Protein AF-A0A9P1C857-F1 (afdb_monomer_lite)

InterPro domains:
  IPR011989 Armadillo-like helical [G3DSA:1.25.10.10] (43-250)
  IPR016024 Armadillo-type fold [SSF48371] (91-222)

Sequence (257 aa):
MENPLATQVLTGAVVDLLQRRLPSFPAQDAVLAEQPWLLLDGLRAMRLLLVLPESAKTAQRAGQRNTAAWWVEDDVGYTRHGEARRCLGEVLVQLLDLVKDYSKAEMKAAAFGALQNLVTGSSTAFRHVAQTNIAEKVVLLAQAQMKSLPHVAIADGCRLLTLLCAGPRSHLRKVTDANALALSLELLKRLEVHREIASSALVLLSVVAPQEDGIRPDTLELCAGVVKRFPQQVREELSWARSPVSGAILALLPKEV

Structure (mmCIF, N/CA/C/O backbone):
data_AF-A0A9P1C857-F1
#
_entry.id   AF-A0A9P1C857-F1
#
loop_
_atom_site.group_PDB
_atom_site.id
_atom_site.type_symbol
_atom_site.label_atom_id
_atom_site.label_alt_id
_atom_site.label_comp_id
_atom_site.label_asym_id
_atom_site.label_entity_id
_atom_site.label_seq_id
_atom_site.pdbx_PDB_ins_code
_atom_site.Cartn_x
_atom_site.Cartn_y
_atom_site.Cartn_z
_atom_site.occupancy
_atom_site.B_iso_or_equiv
_atom_site.auth_seq_id
_atom_site.auth_comp_id
_atom_site.auth_asym_id
_atom_site.auth_atom_id
_atom_site.pdbx_PDB_model_num
ATOM 1 N N . MET A 1 1 ? -10.582 -16.311 -16.253 1.00 48.28 1 MET A N 1
ATOM 2 C CA . MET A 1 1 ? -9.855 -16.126 -17.522 1.00 48.28 1 MET A CA 1
ATOM 3 C C . MET A 1 1 ? -8.504 -15.541 -17.186 1.00 48.28 1 MET A C 1
ATOM 5 O O . MET A 1 1 ? -8.461 -14.567 -16.441 1.00 48.28 1 MET A O 1
ATOM 9 N N . GLU A 1 2 ? -7.437 -16.178 -17.650 1.00 56.56 2 GLU A N 1
ATOM 10 C CA . GLU A 1 2 ? -6.078 -15.639 -17.569 1.00 56.56 2 GLU A CA 1
ATOM 11 C C . GLU A 1 2 ? -6.003 -14.360 -18.413 1.00 56.56 2 GLU A C 1
ATOM 13 O O . GLU A 1 2 ? -6.691 -14.251 -19.428 1.00 56.56 2 GLU A O 1
ATOM 18 N N . ASN A 1 3 ? -5.247 -13.359 -17.958 1.00 60.34 3 ASN A N 1
ATOM 19 C CA . ASN A 1 3 ? -5.047 -12.126 -18.711 1.00 60.34 3 ASN A CA 1
ATOM 20 C C . ASN A 1 3 ? -4.043 -12.430 -19.837 1.00 60.34 3 ASN A C 1
ATOM 22 O O . ASN A 1 3 ? -2.859 -12.570 -19.533 1.00 60.34 3 ASN A O 1
ATOM 26 N N . PRO A 1 4 ? -4.461 -12.529 -21.116 1.00 59.53 4 PRO A N 1
ATOM 27 C CA . PRO A 1 4 ? -3.564 -12.932 -22.204 1.00 59.53 4 PRO A CA 1
ATOM 28 C C . PRO A 1 4 ? -2.447 -11.909 -22.453 1.00 59.53 4 PRO A C 1
ATOM 30 O O . PRO A 1 4 ? -1.483 -12.200 -23.153 1.00 59.53 4 PRO A O 1
ATOM 33 N N . LEU A 1 5 ? -2.572 -10.706 -21.882 1.00 58.69 5 LEU A N 1
ATOM 34 C CA . LEU A 1 5 ? -1.569 -9.654 -21.971 1.00 58.69 5 LEU A CA 1
ATOM 35 C C . LEU A 1 5 ? -0.452 -9.824 -20.934 1.00 58.69 5 LEU A C 1
ATOM 37 O O . LEU A 1 5 ? 0.637 -9.307 -21.153 1.00 58.69 5 LEU A O 1
ATOM 41 N N . ALA A 1 6 ? -0.673 -10.557 -19.837 1.00 60.25 6 ALA A N 1
ATOM 42 C CA . ALA A 1 6 ? 0.292 -10.734 -18.747 1.00 60.25 6 ALA A CA 1
ATOM 43 C C . ALA A 1 6 ? 1.389 -11.769 -19.082 1.00 60.25 6 ALA A C 1
ATOM 45 O O . ALA A 1 6 ? 1.684 -12.667 -18.295 1.00 60.25 6 ALA A O 1
ATOM 46 N N . THR A 1 7 ? 1.991 -11.661 -20.270 1.00 67.19 7 THR A N 1
ATOM 47 C CA . THR A 1 7 ? 3.108 -12.516 -20.686 1.00 67.19 7 THR A CA 1
ATOM 48 C C . THR A 1 7 ? 4.432 -11.997 -20.128 1.00 67.19 7 THR A C 1
ATOM 50 O O . THR A 1 7 ? 4.623 -10.792 -19.911 1.00 67.19 7 THR A O 1
ATOM 53 N N . GLN A 1 8 ? 5.391 -12.905 -19.931 1.00 66.75 8 GLN A N 1
ATOM 54 C CA . GLN A 1 8 ? 6.750 -12.546 -19.522 1.00 66.75 8 GLN A CA 1
ATOM 55 C C . GLN A 1 8 ? 7.420 -11.612 -20.539 1.00 66.75 8 GLN A C 1
ATOM 57 O O . GLN A 1 8 ? 8.128 -10.692 -20.141 1.00 66.75 8 GLN A O 1
ATOM 62 N N . VAL A 1 9 ? 7.148 -11.798 -21.835 1.00 70.75 9 VAL A N 1
ATOM 63 C CA . VAL A 1 9 ? 7.697 -10.971 -22.920 1.00 70.75 9 VAL A CA 1
ATOM 64 C C . VAL A 1 9 ? 7.196 -9.530 -22.835 1.00 70.75 9 VAL A C 1
ATOM 66 O O . VAL A 1 9 ? 8.005 -8.605 -22.826 1.00 70.75 9 VAL A O 1
ATOM 69 N N . LEU A 1 10 ? 5.877 -9.323 -22.735 1.00 70.56 10 LEU A N 1
ATOM 70 C CA . LEU A 1 10 ? 5.303 -7.976 -22.634 1.00 70.56 10 LEU A CA 1
ATOM 71 C C . LEU A 1 10 ? 5.741 -7.284 -21.347 1.00 70.56 10 LEU A C 1
ATOM 73 O O . LEU A 1 10 ? 6.096 -6.108 -21.371 1.00 70.56 10 LEU A O 1
ATOM 77 N N . THR A 1 11 ? 5.790 -8.017 -20.237 1.00 69.56 11 THR A N 1
ATOM 78 C CA . THR A 1 11 ? 6.272 -7.437 -18.987 1.00 69.56 11 THR A CA 1
ATOM 79 C C . THR A 1 11 ? 7.756 -7.088 -19.052 1.00 69.56 11 THR A C 1
ATOM 81 O O . THR A 1 11 ? 8.134 -5.994 -18.647 1.00 69.56 11 THR A O 1
ATOM 84 N N . GLY A 1 12 ? 8.593 -7.971 -19.600 1.00 72.69 12 GLY A N 1
ATOM 85 C CA . GLY A 1 12 ? 10.013 -7.700 -19.815 1.00 72.69 12 GLY A CA 1
ATOM 86 C C . GLY A 1 12 ? 10.224 -6.457 -20.677 1.00 72.69 12 GLY A C 1
ATOM 87 O O . GLY A 1 12 ? 10.998 -5.585 -20.306 1.00 72.69 12 GLY A O 1
ATOM 88 N N . ALA A 1 13 ? 9.451 -6.306 -21.756 1.00 77.19 13 ALA A N 1
ATOM 89 C CA . ALA A 1 13 ? 9.512 -5.126 -22.616 1.00 77.19 13 ALA A CA 1
ATOM 90 C C . ALA A 1 13 ? 9.145 -3.828 -21.876 1.00 77.19 13 ALA A C 1
ATOM 92 O O . ALA A 1 13 ? 9.801 -2.802 -22.066 1.00 77.19 13 ALA A O 1
ATOM 93 N N . VAL A 1 14 ? 8.121 -3.856 -21.016 1.00 78.25 14 VAL A N 1
ATOM 94 C CA . VAL A 1 14 ? 7.747 -2.680 -20.218 1.00 78.25 14 VAL A CA 1
ATOM 95 C C . VAL A 1 14 ? 8.772 -2.407 -19.112 1.00 78.25 14 VAL A C 1
ATOM 97 O O . VAL A 1 14 ? 9.104 -1.247 -18.881 1.00 78.25 14 VAL A O 1
ATOM 100 N N . VAL A 1 15 ? 9.330 -3.437 -18.468 1.00 77.62 15 VAL A N 1
ATOM 101 C CA . VAL A 1 15 ? 10.424 -3.291 -17.491 1.00 77.62 15 VAL A CA 1
ATOM 102 C C . VAL A 1 15 ? 11.646 -2.660 -18.148 1.00 77.62 15 VAL A C 1
ATOM 104 O O . VAL A 1 15 ? 12.139 -1.656 -17.642 1.00 77.62 15 VAL A O 1
ATOM 107 N N . ASP A 1 16 ? 12.081 -3.175 -19.297 1.00 79.00 16 ASP A N 1
ATOM 108 C CA . ASP A 1 16 ? 13.203 -2.633 -20.067 1.00 79.00 16 ASP A CA 1
ATOM 109 C C . ASP A 1 16 ? 12.953 -1.175 -20.465 1.00 79.00 16 ASP A C 1
ATOM 111 O O . ASP A 1 16 ? 13.847 -0.331 -20.362 1.00 79.00 16 ASP A O 1
ATOM 115 N N . LEU A 1 17 ? 11.729 -0.854 -20.901 1.00 81.31 17 LEU A N 1
ATOM 116 C CA . LEU A 1 17 ? 11.331 0.513 -21.228 1.00 81.31 17 LEU A CA 1
ATOM 117 C C . LEU A 1 17 ? 11.423 1.428 -20.001 1.00 81.31 17 LEU A C 1
ATOM 119 O O . LEU A 1 17 ? 12.001 2.509 -20.099 1.00 81.31 17 LEU A O 1
ATOM 123 N N . LEU A 1 18 ? 10.906 1.004 -18.847 1.00 78.62 18 LEU A N 1
ATOM 124 C CA . LEU A 1 18 ? 10.977 1.784 -17.611 1.00 78.62 18 LEU A CA 1
ATOM 125 C C . LEU A 1 18 ? 12.431 1.954 -17.143 1.00 78.62 18 LEU A C 1
ATOM 127 O O . LEU A 1 18 ? 12.848 3.072 -16.848 1.00 78.62 18 LEU A O 1
ATOM 131 N N . GLN A 1 19 ? 13.229 0.884 -17.143 1.00 79.19 19 GLN A N 1
ATOM 132 C CA . GLN A 1 19 ? 14.633 0.895 -16.718 1.00 79.19 19 GLN A CA 1
ATOM 133 C C . GLN A 1 19 ? 15.514 1.788 -17.579 1.00 79.19 19 GLN A C 1
ATOM 135 O O . GLN A 1 19 ? 16.300 2.568 -17.051 1.00 79.19 19 GLN A O 1
ATOM 140 N N . ARG A 1 20 ? 15.375 1.718 -18.906 1.00 78.31 20 ARG A N 1
ATOM 141 C CA . ARG A 1 20 ? 16.162 2.560 -19.822 1.00 78.31 20 ARG A CA 1
ATOM 142 C C . ARG A 1 20 ? 15.826 4.044 -19.690 1.00 78.31 20 ARG A C 1
ATOM 144 O O . ARG A 1 20 ? 16.631 4.880 -20.089 1.00 78.31 20 ARG A O 1
ATOM 151 N N . ARG A 1 21 ? 14.640 4.374 -19.170 1.00 73.88 21 ARG A N 1
ATOM 152 C CA . ARG A 1 21 ? 14.139 5.752 -19.045 1.00 73.88 21 ARG A CA 1
ATOM 153 C C . ARG A 1 21 ? 14.231 6.318 -17.628 1.00 73.88 21 ARG A C 1
ATOM 155 O O . ARG A 1 21 ? 14.138 7.528 -17.466 1.00 73.88 21 ARG A O 1
ATOM 162 N N . LEU A 1 22 ? 14.465 5.476 -16.620 1.00 71.00 22 LEU A N 1
ATOM 163 C CA . LEU A 1 22 ? 14.713 5.883 -15.233 1.00 71.00 22 LEU A CA 1
ATOM 164 C C . LEU A 1 22 ? 15.874 6.897 -15.113 1.00 71.00 22 LEU A C 1
ATOM 166 O O . LEU A 1 22 ? 15.658 7.953 -14.524 1.00 71.00 22 LEU A O 1
ATOM 170 N N . PRO A 1 23 ? 17.067 6.662 -15.706 1.00 69.44 23 PRO A N 1
ATOM 171 C CA . PRO A 1 23 ? 18.202 7.584 -15.586 1.00 69.44 23 PRO A CA 1
ATOM 172 C C . PRO A 1 23 ? 18.000 8.931 -16.283 1.00 69.44 23 PRO A C 1
ATOM 174 O O . PRO A 1 23 ? 18.687 9.896 -15.963 1.00 69.44 23 PRO A O 1
ATOM 177 N N . SER A 1 24 ? 17.096 9.000 -17.264 1.00 63.25 24 SER A N 1
ATOM 178 C CA . SER A 1 24 ? 16.866 10.205 -18.061 1.00 63.25 24 SER A CA 1
ATOM 179 C C . SER A 1 24 ? 15.771 11.106 -17.477 1.00 63.25 24 SER A C 1
ATOM 181 O O . SER A 1 24 ? 15.422 12.118 -18.080 1.00 63.25 24 SER A O 1
ATOM 183 N N . PHE A 1 25 ? 15.240 10.779 -16.294 1.00 61.06 25 PHE A N 1
ATOM 184 C CA . PHE A 1 25 ? 14.203 11.553 -15.622 1.00 61.06 25 PHE A CA 1
ATOM 185 C C . PHE A 1 25 ? 14.722 12.225 -14.336 1.00 61.06 25 PHE A C 1
ATOM 187 O O . PHE A 1 25 ? 15.303 11.537 -13.497 1.00 61.06 25 PHE A O 1
ATOM 194 N N . PRO A 1 26 ? 14.456 13.525 -14.106 1.00 56.84 26 PRO A N 1
ATOM 195 C CA . PRO A 1 26 ? 13.888 14.508 -15.027 1.00 56.84 26 PRO A CA 1
ATOM 196 C C . PRO A 1 26 ? 15.004 15.155 -15.867 1.00 56.84 26 PRO A C 1
ATOM 198 O O . PRO A 1 26 ? 15.812 15.917 -15.338 1.00 56.84 26 PRO A O 1
ATOM 201 N N . ALA A 1 27 ? 15.066 14.889 -17.174 1.00 56.56 27 ALA A N 1
ATOM 202 C CA . ALA A 1 27 ? 15.950 15.658 -18.048 1.00 56.56 27 ALA A CA 1
ATOM 203 C C . ALA A 1 27 ? 15.538 17.141 -17.996 1.00 56.56 27 ALA A C 1
ATOM 205 O O . ALA A 1 27 ? 14.400 17.487 -18.312 1.00 56.56 27 ALA A O 1
ATOM 206 N N . GLN A 1 28 ? 16.464 18.005 -17.569 1.00 52.75 28 GLN A N 1
ATOM 207 C CA . GLN A 1 28 ? 16.281 19.463 -17.532 1.00 52.75 28 GLN A CA 1
ATOM 208 C C . GLN A 1 28 ? 16.2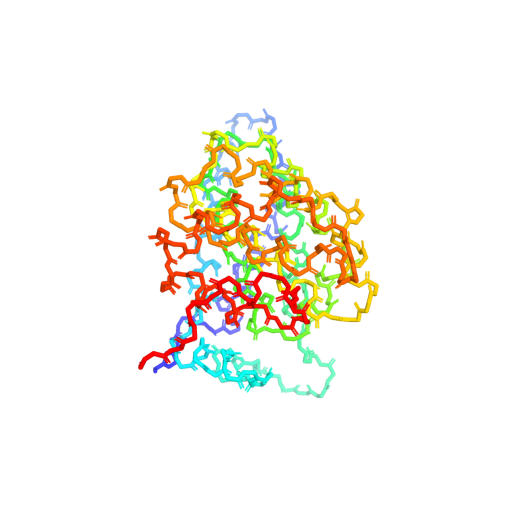20 20.078 -18.942 1.00 52.75 28 GLN A C 1
ATOM 210 O O . GLN A 1 28 ? 15.756 21.205 -19.106 1.00 52.75 28 GLN A O 1
ATOM 215 N N . ASP A 1 29 ? 16.634 19.328 -19.964 1.00 54.81 29 ASP A N 1
ATOM 216 C CA . ASP A 1 29 ? 16.647 19.782 -21.347 1.00 54.81 29 ASP A CA 1
ATOM 217 C C . ASP A 1 29 ? 15.269 19.638 -22.003 1.00 54.81 29 ASP A C 1
ATOM 219 O O . ASP A 1 29 ? 14.807 18.543 -22.336 1.00 54.81 29 ASP A O 1
ATOM 223 N N . ALA A 1 30 ? 14.633 20.785 -22.256 1.00 53.00 30 ALA A N 1
ATOM 224 C CA . ALA A 1 30 ? 13.309 20.914 -22.871 1.00 53.00 30 ALA A CA 1
ATOM 225 C C . ALA A 1 30 ? 13.172 20.233 -24.252 1.00 53.00 30 ALA A C 1
ATOM 227 O O . ALA A 1 30 ? 12.058 19.956 -24.690 1.00 53.00 30 ALA A O 1
ATOM 228 N N . VAL A 1 31 ? 14.284 19.932 -24.930 1.00 52.06 31 VAL A N 1
ATOM 229 C CA . VAL A 1 31 ? 14.303 19.284 -26.255 1.00 52.06 31 VAL A CA 1
ATOM 230 C C . VAL A 1 31 ? 14.145 17.756 -26.159 1.00 52.06 31 VAL A C 1
ATOM 232 O O . VAL A 1 31 ? 13.683 17.127 -27.104 1.00 52.06 31 VAL A O 1
ATOM 235 N N . LEU A 1 32 ? 14.435 17.151 -24.999 1.00 50.34 32 LEU A N 1
ATOM 236 C CA . LEU A 1 32 ? 14.208 15.724 -24.712 1.00 50.34 32 LEU A CA 1
ATOM 237 C C . LEU A 1 32 ? 12.948 15.487 -23.856 1.00 50.34 32 LEU A C 1
ATOM 239 O O . LEU A 1 32 ? 12.745 14.393 -23.329 1.00 50.34 32 LEU A O 1
ATOM 243 N N . ALA A 1 33 ? 12.077 16.493 -23.735 1.00 53.25 33 ALA A N 1
ATOM 244 C CA . ALA A 1 33 ? 10.893 16.499 -22.872 1.00 53.25 33 ALA A CA 1
ATOM 245 C C . ALA A 1 33 ? 9.765 15.518 -23.275 1.00 53.25 33 ALA A C 1
ATOM 247 O O . ALA A 1 33 ? 8.718 15.486 -22.628 1.00 53.25 33 ALA A O 1
ATOM 248 N N . GLU A 1 34 ? 9.970 14.658 -24.279 1.00 51.25 34 GLU A N 1
ATOM 249 C CA . GLU A 1 34 ? 9.053 13.563 -24.645 1.00 51.25 34 GLU A CA 1
ATOM 250 C C . GLU A 1 34 ? 9.024 12.398 -23.630 1.00 51.25 34 GLU A C 1
ATOM 252 O O . GLU A 1 34 ? 8.378 11.377 -23.830 1.00 51.25 34 GLU A O 1
ATOM 257 N N . GLN A 1 35 ? 9.727 12.496 -22.511 1.00 65.62 35 GLN A N 1
ATOM 258 C CA . GLN A 1 35 ? 9.966 11.338 -21.647 1.00 65.62 35 GLN A CA 1
ATOM 259 C C . GLN A 1 35 ? 8.926 11.066 -20.545 1.00 65.62 35 GLN A C 1
ATOM 261 O O . GLN A 1 35 ? 8.733 9.894 -20.208 1.00 65.62 35 GLN A O 1
ATOM 266 N N . PRO A 1 36 ? 8.197 12.055 -19.986 1.00 68.56 36 PRO A N 1
ATOM 267 C CA . PRO A 1 36 ? 7.254 11.765 -18.910 1.00 68.56 36 PRO A CA 1
ATOM 268 C C . PRO A 1 36 ? 6.052 10.939 -19.382 1.00 68.56 36 PRO A C 1
ATOM 270 O O . PRO A 1 36 ? 5.613 10.038 -18.678 1.00 68.56 36 PRO A O 1
ATOM 273 N N . TRP A 1 37 ? 5.504 11.204 -20.570 1.00 74.19 37 TRP A N 1
ATOM 274 C CA . TRP A 1 37 ? 4.324 10.470 -21.040 1.00 74.19 37 TRP A CA 1
ATOM 275 C C . TRP A 1 37 ? 4.633 8.993 -21.327 1.00 74.19 37 TRP A C 1
ATOM 277 O O . TRP A 1 37 ? 3.833 8.146 -20.952 1.00 74.19 37 TRP A O 1
ATOM 287 N N . LEU A 1 38 ? 5.829 8.668 -21.836 1.00 77.56 38 LEU A N 1
ATOM 288 C CA . LEU A 1 38 ? 6.289 7.282 -22.001 1.00 77.56 38 LEU A CA 1
ATOM 289 C C . LEU A 1 38 ? 6.414 6.535 -20.668 1.00 77.56 38 LEU A C 1
ATOM 291 O O . LEU A 1 38 ? 6.038 5.369 -20.582 1.00 77.56 38 LEU A O 1
ATOM 295 N N . LEU A 1 39 ? 6.912 7.196 -19.616 1.00 77.50 39 LEU A N 1
ATOM 296 C CA . LEU A 1 39 ? 6.944 6.614 -18.269 1.00 77.50 39 LEU A CA 1
ATOM 297 C C . LEU A 1 39 ? 5.532 6.397 -17.719 1.00 77.50 39 LEU A C 1
ATOM 299 O O . LEU A 1 39 ? 5.261 5.359 -17.118 1.00 77.50 39 LEU A O 1
ATOM 303 N N . LEU A 1 40 ? 4.618 7.347 -17.940 1.00 79.75 40 LEU A N 1
ATOM 304 C CA . LEU A 1 40 ? 3.216 7.200 -17.547 1.00 79.75 40 LEU A CA 1
ATOM 305 C C . LEU A 1 40 ? 2.545 6.043 -18.289 1.00 79.75 40 LEU A C 1
ATOM 307 O O . LEU A 1 40 ? 1.854 5.249 -17.658 1.00 79.75 40 LEU A O 1
ATOM 311 N N . ASP A 1 41 ? 2.750 5.927 -19.597 1.00 81.94 41 ASP A N 1
ATOM 312 C CA . ASP A 1 41 ? 2.164 4.859 -20.402 1.00 81.94 41 ASP A CA 1
ATOM 313 C C . ASP A 1 41 ? 2.787 3.503 -20.068 1.00 81.94 41 ASP A C 1
ATOM 315 O O . ASP A 1 41 ? 2.058 2.523 -19.942 1.00 81.94 41 ASP A O 1
ATOM 319 N N . GLY A 1 42 ? 4.092 3.454 -19.785 1.00 82.38 42 GLY A N 1
ATOM 320 C CA . GLY A 1 42 ? 4.752 2.279 -19.218 1.00 82.38 42 GLY A CA 1
ATOM 321 C C . GLY A 1 42 ? 4.158 1.879 -17.865 1.00 82.38 42 GLY A C 1
ATOM 322 O O . GLY A 1 42 ? 3.833 0.715 -17.654 1.00 82.38 42 GLY A O 1
ATOM 323 N N . LEU A 1 43 ? 3.919 2.831 -16.959 1.00 80.44 43 LEU A N 1
ATOM 324 C CA . LEU A 1 43 ? 3.280 2.571 -15.662 1.00 80.44 43 LEU A CA 1
ATOM 325 C C . LEU A 1 43 ? 1.813 2.143 -15.795 1.00 80.44 43 LEU A C 1
ATOM 327 O O . LEU A 1 43 ? 1.357 1.264 -15.064 1.00 80.44 43 LEU A O 1
ATOM 331 N N . ARG A 1 44 ? 1.059 2.737 -16.724 1.00 81.50 44 ARG A N 1
ATOM 332 C CA . ARG A 1 44 ? -0.322 2.338 -17.034 1.00 81.50 44 ARG A CA 1
ATOM 333 C C . ARG A 1 44 ? -0.356 0.931 -17.621 1.00 81.50 44 ARG A C 1
ATOM 335 O O . ARG A 1 44 ? -1.156 0.118 -17.164 1.00 81.50 44 ARG A O 1
ATOM 342 N N . ALA A 1 45 ? 0.538 0.629 -18.560 1.00 81.31 45 ALA A N 1
ATOM 343 C CA . ALA A 1 45 ? 0.714 -0.708 -19.108 1.00 81.31 45 ALA A CA 1
ATOM 344 C C . ALA A 1 45 ? 1.065 -1.696 -17.993 1.00 81.31 45 ALA A C 1
ATOM 346 O O . ALA A 1 45 ? 0.367 -2.690 -17.841 1.00 81.31 45 ALA A O 1
ATOM 347 N N . MET A 1 46 ? 2.036 -1.382 -17.128 1.00 79.62 46 MET A N 1
ATOM 348 C CA . MET A 1 46 ? 2.356 -2.216 -15.965 1.00 79.62 46 MET A CA 1
ATOM 349 C C . MET A 1 46 ? 1.147 -2.443 -15.069 1.00 79.62 46 MET A C 1
ATOM 351 O O . MET A 1 46 ? 0.884 -3.573 -14.674 1.00 79.62 46 MET A O 1
ATOM 355 N N . ARG A 1 47 ? 0.381 -1.394 -14.760 1.00 75.06 47 ARG A N 1
ATOM 356 C CA . ARG A 1 47 ? -0.824 -1.527 -13.943 1.00 75.06 47 ARG A CA 1
ATOM 357 C C . ARG A 1 47 ? -1.824 -2.490 -14.579 1.00 75.06 47 ARG A C 1
ATOM 359 O O . ARG A 1 47 ? -2.389 -3.285 -13.839 1.00 75.06 47 ARG A O 1
ATOM 366 N N . LEU A 1 48 ? -2.018 -2.428 -15.901 1.00 76.75 48 LEU A N 1
ATOM 367 C CA . LEU A 1 48 ? -2.902 -3.320 -16.664 1.00 76.75 48 LEU A CA 1
ATOM 368 C C . LEU A 1 48 ? -2.383 -4.765 -16.713 1.00 76.75 48 LEU A C 1
ATOM 370 O O . LEU A 1 48 ? -3.160 -5.702 -16.537 1.00 76.75 48 LEU A O 1
ATOM 374 N N . LEU A 1 49 ? -1.075 -4.943 -16.902 1.00 73.50 49 LEU A N 1
ATOM 375 C CA . LEU A 1 49 ? -0.406 -6.248 -16.902 1.00 73.50 49 LEU A CA 1
ATOM 376 C C . LEU A 1 49 ? -0.465 -6.920 -15.526 1.00 73.50 49 LEU A C 1
ATOM 378 O O . LEU A 1 49 ? -0.592 -8.136 -15.429 1.00 73.50 49 LEU A O 1
ATOM 382 N N . LEU A 1 50 ? -0.413 -6.118 -14.463 1.00 73.56 50 LEU A N 1
ATOM 383 C CA . LEU A 1 50 ? -0.443 -6.571 -13.076 1.00 73.56 50 LEU A CA 1
ATOM 384 C C . LEU A 1 50 ? -1.863 -6.711 -12.511 1.00 73.56 50 LEU A C 1
ATOM 386 O O . LEU A 1 50 ? -2.004 -7.078 -11.346 1.00 73.56 50 LEU A O 1
ATOM 390 N N . VAL A 1 51 ? -2.923 -6.417 -13.279 1.00 74.44 51 VAL A N 1
ATOM 391 C CA . VAL A 1 51 ? -4.294 -6.573 -12.771 1.00 74.44 51 VAL A CA 1
ATOM 392 C C . VAL A 1 51 ? -4.537 -8.031 -12.409 1.00 74.44 51 VAL A C 1
ATOM 394 O O . VAL A 1 51 ? -4.532 -8.922 -13.257 1.00 74.44 51 VAL A O 1
ATOM 397 N N . LEU A 1 52 ? -4.819 -8.250 -11.129 1.00 65.31 52 LEU A N 1
ATOM 398 C CA . LEU A 1 52 ? -5.167 -9.563 -10.619 1.00 65.31 52 LEU A CA 1
ATOM 399 C C . LEU A 1 52 ? -6.562 -9.956 -11.109 1.00 65.31 52 LEU A C 1
ATOM 401 O O . LEU A 1 52 ? -7.508 -9.184 -10.909 1.00 65.31 52 LEU A O 1
ATOM 405 N N . PRO A 1 53 ? -6.732 -11.154 -11.693 1.00 68.69 53 PRO A N 1
ATOM 406 C CA . PRO A 1 53 ? -8.060 -11.653 -12.013 1.00 68.69 53 PRO A CA 1
ATOM 407 C C . PRO A 1 53 ? -8.887 -11.810 -10.729 1.00 68.69 53 PRO A C 1
ATOM 409 O O . PRO A 1 53 ? -8.346 -12.105 -9.662 1.00 68.69 53 PRO A O 1
ATOM 412 N N . GLU A 1 54 ? -10.211 -11.655 -10.819 1.00 69.38 54 GLU A N 1
ATOM 413 C CA . GLU A 1 54 ? -11.106 -11.761 -9.651 1.00 69.38 54 GLU A CA 1
ATOM 414 C C . GLU A 1 54 ? -10.964 -13.100 -8.914 1.00 69.38 54 GLU A C 1
ATOM 416 O O . GLU A 1 54 ? -11.033 -13.148 -7.690 1.00 69.38 54 GLU A O 1
ATOM 421 N N . SER A 1 55 ? -10.664 -14.188 -9.628 1.00 62.69 55 SER A N 1
ATOM 422 C CA . SER A 1 55 ? -10.358 -15.484 -9.014 1.00 62.69 55 SER A CA 1
ATOM 423 C C . SER A 1 55 ? -9.109 -15.438 -8.129 1.00 62.69 55 SER A C 1
ATOM 425 O O . SER A 1 55 ? -9.113 -16.014 -7.043 1.00 62.69 55 SER A O 1
ATOM 427 N N . ALA A 1 56 ? -8.061 -14.719 -8.546 1.00 63.72 56 ALA A N 1
ATOM 428 C CA . ALA A 1 56 ? -6.858 -14.518 -7.745 1.00 63.72 56 ALA A CA 1
ATOM 429 C C . ALA A 1 56 ? -7.131 -13.609 -6.542 1.00 63.72 56 ALA A C 1
ATOM 431 O O . ALA A 1 56 ? -6.628 -13.896 -5.458 1.00 63.72 56 ALA A O 1
ATOM 432 N N . LYS A 1 57 ? -7.969 -12.573 -6.693 1.00 67.44 57 LYS A N 1
ATOM 433 C CA . LYS A 1 57 ? -8.406 -11.738 -5.562 1.00 67.44 57 LYS A CA 1
ATOM 434 C C . LYS A 1 57 ? -9.163 -12.578 -4.535 1.00 67.44 57 LYS A C 1
ATOM 436 O O . LYS A 1 57 ? -8.818 -12.557 -3.360 1.00 67.44 57 LYS A O 1
ATOM 441 N N . THR A 1 58 ? -10.131 -13.384 -4.963 1.00 67.56 58 THR A N 1
ATOM 442 C CA . THR A 1 58 ? -10.892 -14.281 -4.078 1.00 67.56 58 THR A CA 1
ATOM 443 C C . THR A 1 58 ? -10.000 -15.308 -3.385 1.00 67.56 58 THR A C 1
ATOM 445 O O . THR A 1 58 ? -10.078 -15.464 -2.168 1.00 67.56 58 THR A O 1
ATOM 448 N N . ALA A 1 59 ? -9.098 -15.959 -4.121 1.00 63.06 59 ALA A N 1
ATOM 449 C CA . ALA A 1 59 ? -8.122 -16.890 -3.553 1.00 63.06 59 ALA A CA 1
ATOM 450 C C . ALA A 1 59 ? -7.202 -16.202 -2.531 1.00 63.06 59 ALA A C 1
ATOM 452 O O . ALA A 1 59 ? -6.940 -16.733 -1.450 1.00 63.06 59 ALA A O 1
ATOM 453 N N . GLN A 1 60 ? -6.769 -14.974 -2.822 1.00 66.25 60 GLN A N 1
ATOM 454 C CA . GLN A 1 60 ? -6.002 -14.161 -1.888 1.00 66.25 60 GLN A CA 1
ATOM 455 C C . GLN A 1 60 ? -6.782 -13.848 -0.609 1.00 66.25 60 GLN A C 1
ATOM 457 O O . GLN A 1 60 ? -6.182 -13.939 0.467 1.00 66.25 60 GLN A O 1
ATOM 462 N N . ARG A 1 61 ? -8.059 -13.453 -0.729 1.00 67.19 61 ARG A N 1
ATOM 463 C CA . ARG A 1 61 ? -8.951 -13.168 0.408 1.00 67.19 61 ARG A CA 1
ATOM 464 C C . ARG A 1 61 ? -9.160 -14.417 1.262 1.00 67.19 61 ARG A C 1
ATOM 466 O O . ARG A 1 61 ? -9.203 -14.323 2.479 1.00 67.19 61 ARG A O 1
ATOM 473 N N . ALA A 1 62 ? -9.181 -15.589 0.631 1.00 65.75 62 ALA A N 1
ATOM 474 C CA . ALA A 1 62 ? -9.208 -16.889 1.297 1.00 65.75 62 ALA A CA 1
ATOM 475 C C . ALA A 1 62 ? -7.848 -17.313 1.903 1.00 65.75 62 ALA A C 1
ATOM 477 O O . ALA A 1 62 ? -7.697 -18.448 2.349 1.00 65.75 62 ALA A O 1
ATOM 478 N N . GLY A 1 63 ? -6.834 -16.439 1.901 1.00 60.94 63 GLY A N 1
ATOM 479 C CA . GLY A 1 63 ? -5.520 -16.712 2.487 1.00 60.94 63 GLY A CA 1
ATOM 480 C C . GLY A 1 63 ? -4.618 -17.627 1.652 1.00 60.94 63 GLY A C 1
ATOM 481 O O . GLY A 1 63 ? -3.539 -18.008 2.111 1.00 60.94 63 GLY A O 1
ATOM 482 N N . GLN A 1 64 ? -5.002 -17.964 0.417 1.00 63.03 64 GLN A N 1
ATOM 483 C CA . GLN A 1 64 ? -4.186 -18.805 -0.457 1.00 63.03 64 GLN A CA 1
ATOM 484 C C . GLN A 1 64 ? -2.971 -18.004 -0.958 1.00 63.03 64 GLN A C 1
ATOM 486 O O . GLN A 1 64 ? -3.096 -16.917 -1.527 1.00 63.03 64 GLN A O 1
ATOM 491 N N . ARG A 1 65 ? -1.762 -18.521 -0.687 1.00 51.25 65 ARG A N 1
ATOM 492 C CA . ARG A 1 65 ? -0.479 -17.843 -0.977 1.00 51.25 65 ARG A CA 1
ATOM 493 C C . ARG A 1 65 ? 0.044 -18.077 -2.394 1.00 51.25 65 ARG A C 1
ATOM 495 O O . ARG A 1 65 ? 0.853 -17.287 -2.867 1.00 51.25 65 ARG A O 1
ATOM 502 N N . ASN A 1 66 ? -0.425 -19.134 -3.053 1.00 51.81 66 ASN A N 1
ATOM 503 C CA . ASN A 1 66 ? -0.029 -19.501 -4.407 1.00 51.81 66 ASN A CA 1
ATOM 504 C C . ASN A 1 66 ? -1.193 -19.265 -5.367 1.00 51.81 66 ASN A C 1
ATOM 506 O O . ASN A 1 66 ? -1.815 -20.202 -5.853 1.00 51.81 66 ASN A O 1
ATOM 510 N N . THR A 1 67 ? -1.458 -18.006 -5.696 1.00 50.09 67 THR A N 1
ATOM 511 C CA . THR A 1 67 ? -2.232 -17.651 -6.895 1.00 50.09 67 THR A CA 1
ATOM 512 C C . THR A 1 67 ? -1.338 -17.743 -8.136 1.00 50.09 67 THR A C 1
ATOM 514 O O . THR A 1 67 ? -1.325 -16.858 -8.980 1.00 50.09 67 THR A O 1
ATOM 517 N N . ALA A 1 68 ? -0.556 -18.821 -8.244 1.00 43.75 68 ALA A N 1
ATOM 518 C CA . ALA A 1 68 ? 0.537 -19.002 -9.202 1.00 43.75 68 ALA A CA 1
ATOM 519 C C . ALA A 1 68 ? 0.100 -19.118 -10.679 1.00 43.75 68 ALA A C 1
ATOM 521 O O . ALA A 1 68 ? 0.913 -19.477 -11.519 1.00 43.75 68 ALA A O 1
ATOM 522 N N . ALA A 1 69 ? -1.155 -18.813 -11.010 1.00 50.88 69 ALA A N 1
ATOM 523 C CA . ALA A 1 69 ? -1.700 -18.982 -12.354 1.00 50.88 69 ALA A CA 1
ATOM 524 C C . ALA A 1 69 ? -1.888 -17.672 -13.139 1.00 50.88 69 ALA A C 1
ATOM 526 O O . ALA A 1 69 ? -2.123 -17.727 -14.336 1.00 50.88 69 ALA A O 1
ATOM 527 N N . TRP A 1 70 ? -1.816 -16.483 -12.519 1.00 54.22 70 TRP A N 1
ATOM 528 C CA . TRP A 1 70 ? -2.088 -15.241 -13.273 1.00 54.22 70 TRP A CA 1
ATOM 529 C C . TRP A 1 70 ? -0.870 -14.709 -14.045 1.00 54.22 70 TRP A C 1
ATOM 531 O O . TRP A 1 70 ? -1.033 -13.904 -14.955 1.00 54.22 70 TRP A O 1
ATOM 541 N N . TRP A 1 71 ? 0.329 -15.175 -13.691 1.00 56.97 71 TRP A N 1
ATOM 542 C CA . TRP A 1 71 ? 1.581 -14.891 -14.383 1.00 56.97 71 TRP A CA 1
ATOM 543 C C . TRP A 1 71 ? 2.421 -16.163 -14.345 1.00 56.97 71 TRP A C 1
ATOM 545 O O . TRP A 1 71 ? 2.937 -16.545 -13.291 1.00 56.97 71 TRP A O 1
ATOM 555 N N . VAL A 1 72 ? 2.548 -16.822 -15.489 1.00 56.38 72 VAL A N 1
ATOM 556 C CA . VAL A 1 72 ? 3.445 -17.965 -15.667 1.00 56.38 72 VAL A CA 1
ATOM 557 C C . VAL A 1 72 ? 4.812 -17.397 -16.044 1.00 56.38 72 VAL A C 1
ATOM 559 O O . VAL A 1 72 ? 4.924 -16.616 -16.985 1.00 56.38 72 VAL A O 1
ATOM 562 N N . GLU A 1 73 ? 5.833 -17.670 -15.233 1.00 55.44 73 GLU A N 1
ATOM 563 C CA . GLU A 1 73 ? 7.219 -17.422 -15.642 1.00 55.44 73 GLU A CA 1
ATOM 564 C C . GLU A 1 73 ? 7.613 -18.616 -16.519 1.00 55.44 73 GLU A C 1
ATOM 566 O O . GLU A 1 73 ? 7.650 -19.744 -16.023 1.00 55.44 73 GLU A O 1
ATOM 571 N N . ASP A 1 74 ? 7.840 -18.386 -17.816 1.00 47.38 74 ASP A N 1
ATOM 572 C CA . ASP A 1 74 ? 8.361 -19.394 -18.743 1.00 47.38 74 ASP A CA 1
ATOM 573 C C . ASP A 1 74 ? 9.851 -19.598 -18.433 1.00 47.38 74 ASP A C 1
ATOM 575 O O . ASP A 1 74 ? 10.743 -19.138 -19.145 1.00 47.38 74 ASP A O 1
ATOM 579 N N . ASP A 1 75 ? 10.145 -20.256 -17.314 1.00 47.91 75 ASP A N 1
ATOM 580 C CA . ASP A 1 75 ? 11.516 -20.535 -16.902 1.00 47.91 75 ASP A CA 1
ATOM 581 C C . ASP A 1 75 ? 11.914 -21.958 -17.302 1.00 47.91 75 ASP A C 1
ATOM 583 O O . ASP A 1 75 ? 11.601 -22.950 -16.639 1.00 47.91 75 ASP A O 1
ATOM 587 N N . VAL A 1 76 ? 12.703 -22.051 -18.372 1.00 37.22 76 VAL A N 1
ATOM 588 C CA . VAL A 1 76 ? 13.544 -23.219 -18.654 1.00 37.22 76 VAL A CA 1
ATOM 589 C C . VAL A 1 76 ? 14.724 -23.192 -17.669 1.00 37.22 76 VAL A C 1
ATOM 591 O O . VAL A 1 76 ? 15.811 -22.718 -17.994 1.00 37.22 76 VAL A O 1
ATOM 594 N N . GLY A 1 77 ? 14.509 -23.655 -16.433 1.00 41.53 77 GLY A N 1
ATOM 595 C CA . GLY A 1 77 ? 15.575 -23.870 -15.443 1.00 41.53 77 GLY A CA 1
ATOM 596 C C . GLY A 1 77 ? 15.254 -23.413 -14.014 1.00 41.53 77 GLY A C 1
ATOM 597 O O . GLY A 1 77 ? 14.648 -22.375 -13.782 1.00 41.53 77 GLY A O 1
ATOM 598 N N . TYR A 1 78 ? 15.734 -24.184 -13.035 1.00 42.69 78 TYR A N 1
ATOM 599 C CA . TYR A 1 78 ? 15.418 -24.0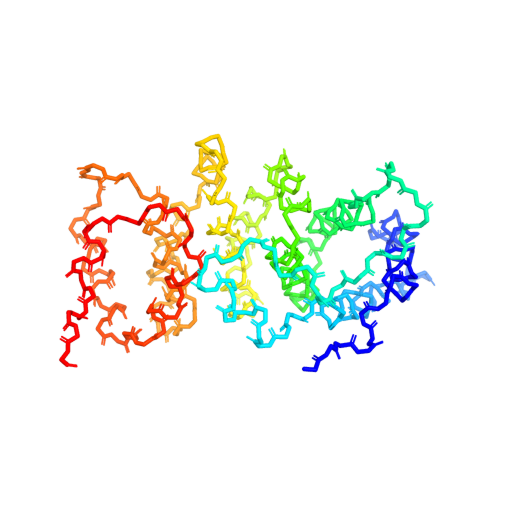54 -11.603 1.00 42.69 78 TYR A CA 1
ATOM 600 C C . TYR A 1 78 ? 15.988 -22.810 -10.886 1.00 42.69 78 TYR A C 1
ATOM 602 O O . TYR A 1 78 ? 15.680 -22.587 -9.716 1.00 42.69 78 TYR A O 1
ATOM 610 N N . THR A 1 79 ? 16.840 -22.005 -11.528 1.00 42.84 79 THR A N 1
ATOM 611 C CA . THR A 1 79 ? 17.637 -20.963 -10.848 1.00 42.84 79 THR A CA 1
ATOM 612 C C . THR A 1 79 ? 17.121 -19.527 -11.003 1.00 42.84 79 THR A C 1
ATOM 614 O O . THR A 1 79 ? 17.647 -18.648 -10.323 1.00 42.84 79 THR A O 1
ATOM 617 N N . ARG A 1 80 ? 16.092 -19.268 -11.827 1.00 53.44 80 ARG A N 1
ATOM 618 C CA . ARG A 1 80 ? 15.628 -17.899 -12.168 1.00 53.44 80 ARG A CA 1
ATOM 619 C C . ARG A 1 80 ? 14.245 -17.497 -11.642 1.00 53.44 80 ARG A C 1
ATOM 621 O O . ARG A 1 80 ? 13.860 -16.336 -11.778 1.00 53.44 80 ARG A O 1
ATOM 628 N N . HIS A 1 81 ? 13.552 -18.396 -10.943 1.00 56.34 81 HIS A N 1
ATOM 629 C CA . HIS A 1 81 ? 12.194 -18.140 -10.464 1.00 56.34 81 HIS A CA 1
ATOM 630 C C . HIS A 1 81 ? 12.083 -16.852 -9.629 1.00 56.34 81 HIS A C 1
ATOM 632 O O . HIS A 1 81 ? 12.655 -16.711 -8.538 1.00 56.34 81 HIS A O 1
ATOM 638 N N . GLY A 1 82 ? 11.293 -15.907 -10.132 1.00 63.91 82 GLY A N 1
ATOM 639 C CA . GLY A 1 82 ? 10.984 -14.633 -9.501 1.00 63.91 82 GLY A CA 1
ATOM 640 C C . GLY A 1 82 ? 11.975 -13.496 -9.744 1.00 63.91 82 GLY A C 1
ATOM 641 O O . GLY A 1 82 ? 11.754 -12.429 -9.170 1.00 63.91 82 GLY A O 1
ATOM 642 N N . GLU A 1 83 ? 13.037 -13.667 -10.539 1.00 74.38 83 GLU A N 1
ATOM 643 C CA . GLU A 1 83 ? 14.025 -12.604 -10.809 1.00 74.38 83 GLU A CA 1
ATOM 644 C C . GLU A 1 83 ? 13.379 -11.390 -11.493 1.00 74.38 83 GLU A C 1
ATOM 646 O O . GLU A 1 83 ? 13.500 -10.267 -11.001 1.00 74.38 83 GLU A O 1
ATOM 651 N N . ALA A 1 84 ? 12.576 -11.621 -12.537 1.00 72.50 84 ALA A N 1
ATOM 652 C CA . ALA A 1 84 ? 11.843 -10.562 -13.235 1.00 72.50 84 ALA A CA 1
ATOM 653 C C . ALA A 1 84 ? 10.910 -9.782 -12.292 1.00 72.50 84 ALA A C 1
ATOM 655 O O . ALA A 1 84 ? 10.837 -8.556 -12.339 1.00 72.50 84 ALA A O 1
ATOM 656 N N . ARG A 1 85 ? 10.229 -10.482 -11.378 1.00 76.25 85 ARG A N 1
ATOM 657 C CA . ARG A 1 85 ? 9.307 -9.866 -10.411 1.00 76.25 85 ARG A CA 1
ATOM 658 C C . ARG A 1 85 ? 10.027 -9.068 -9.326 1.00 76.25 85 ARG A C 1
ATOM 660 O O . ARG A 1 85 ? 9.488 -8.065 -8.864 1.00 76.25 85 ARG A O 1
ATOM 667 N N . ARG A 1 86 ? 11.223 -9.498 -8.909 1.00 81.75 86 ARG A N 1
ATOM 668 C CA . ARG A 1 86 ? 12.078 -8.728 -7.988 1.00 81.75 86 ARG A CA 1
ATOM 669 C C . ARG A 1 86 ? 12.577 -7.458 -8.662 1.00 81.75 86 ARG A C 1
ATOM 671 O O . ARG A 1 86 ? 12.348 -6.381 -8.127 1.00 81.75 86 ARG A O 1
ATOM 678 N N . CYS A 1 87 ? 13.145 -7.601 -9.857 1.00 81.31 87 CYS A N 1
ATOM 679 C CA . CYS A 1 87 ? 13.628 -6.507 -10.692 1.00 81.31 87 CYS A CA 1
ATOM 680 C C . CYS A 1 87 ? 12.531 -5.455 -10.932 1.00 81.31 87 CYS A C 1
ATOM 682 O O . CYS A 1 87 ? 12.726 -4.266 -10.696 1.00 81.31 87 CYS A O 1
ATOM 684 N N . LEU A 1 88 ? 11.321 -5.895 -11.283 1.00 81.31 88 LEU A N 1
ATOM 685 C CA . LEU A 1 88 ? 10.171 -5.004 -11.416 1.00 81.31 88 LEU A CA 1
ATOM 686 C C . LEU A 1 88 ? 9.811 -4.300 -10.094 1.00 81.31 88 LEU A C 1
ATOM 688 O O . LEU A 1 88 ? 9.475 -3.117 -10.100 1.00 81.31 88 LEU A O 1
ATOM 692 N N . GLY A 1 89 ? 9.889 -5.004 -8.962 1.00 86.06 89 GLY A N 1
ATOM 693 C CA . GLY A 1 89 ? 9.705 -4.408 -7.640 1.00 86.06 89 GLY A CA 1
ATOM 694 C C . GLY A 1 89 ? 10.701 -3.279 -7.368 1.00 86.06 89 GLY A C 1
ATOM 695 O O . GLY A 1 89 ? 10.290 -2.201 -6.947 1.00 86.06 89 GLY A O 1
ATOM 696 N N . GLU A 1 90 ? 11.985 -3.490 -7.665 1.00 87.56 90 GLU A N 1
ATOM 697 C CA . GLU A 1 90 ? 13.038 -2.472 -7.530 1.00 87.56 90 GLU A CA 1
ATOM 698 C C . GLU A 1 90 ? 12.761 -1.252 -8.409 1.00 87.56 90 GLU A C 1
ATOM 700 O O . GLU A 1 90 ? 12.773 -0.120 -7.923 1.00 87.56 90 GLU A O 1
ATOM 705 N N . VAL A 1 91 ? 12.446 -1.485 -9.684 1.00 84.94 91 VAL A N 1
ATOM 706 C CA . VAL A 1 91 ? 12.129 -0.439 -10.667 1.00 84.94 91 VAL A CA 1
ATOM 707 C C . VAL A 1 91 ? 10.960 0.416 -10.196 1.00 84.94 91 VAL A C 1
ATOM 709 O O . VAL A 1 91 ? 11.042 1.641 -10.213 1.00 84.94 91 VAL A O 1
ATOM 712 N N . LEU A 1 92 ? 9.878 -0.204 -9.725 1.00 87.88 92 LEU A N 1
ATOM 713 C CA . LEU A 1 92 ? 8.708 0.526 -9.246 1.00 87.88 92 LEU A CA 1
ATOM 714 C C . LEU A 1 92 ? 8.987 1.309 -7.950 1.00 87.88 92 LEU A C 1
ATOM 716 O O . LEU A 1 92 ? 8.470 2.415 -7.784 1.00 87.88 92 LEU A O 1
ATOM 720 N N . VAL A 1 93 ? 9.817 0.775 -7.046 1.00 91.38 93 VAL A N 1
ATOM 721 C CA . VAL A 1 93 ? 10.255 1.497 -5.838 1.00 91.38 93 VAL A CA 1
ATOM 722 C C . VAL A 1 93 ? 11.108 2.714 -6.210 1.00 91.38 93 VAL A C 1
ATOM 724 O O . VAL A 1 93 ? 10.896 3.788 -5.649 1.00 91.38 93 VAL A O 1
ATOM 727 N N . GLN A 1 94 ? 12.030 2.580 -7.168 1.00 87.69 94 GLN A N 1
ATOM 728 C CA . GLN A 1 94 ? 12.837 3.700 -7.674 1.00 87.69 94 GLN A CA 1
ATOM 729 C C . GLN A 1 94 ? 11.974 4.740 -8.397 1.00 87.69 94 GLN A C 1
ATOM 731 O O . GLN A 1 94 ? 12.168 5.942 -8.228 1.00 87.69 94 GLN A O 1
ATOM 736 N N . LEU A 1 95 ? 10.968 4.300 -9.158 1.00 84.75 95 LEU A N 1
ATOM 737 C CA . LEU A 1 95 ? 10.038 5.207 -9.824 1.00 84.75 95 LEU A CA 1
ATOM 738 C C . LEU A 1 95 ? 9.264 6.068 -8.827 1.00 84.75 95 LEU A C 1
ATOM 740 O O . LEU A 1 95 ? 9.037 7.234 -9.129 1.00 84.75 95 LEU A O 1
ATOM 744 N N . LEU A 1 96 ? 8.915 5.564 -7.636 1.00 87.88 96 LEU A N 1
ATOM 745 C CA . LEU A 1 96 ? 8.293 6.393 -6.596 1.00 87.88 96 LEU A CA 1
ATOM 746 C C . LEU A 1 96 ? 9.174 7.568 -6.157 1.00 87.88 96 L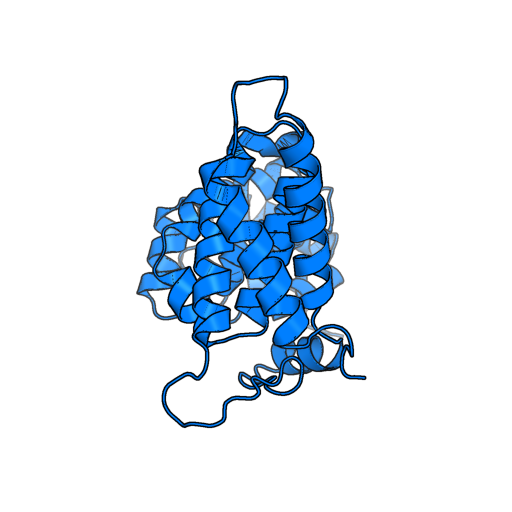EU A C 1
ATOM 748 O O . LEU A 1 96 ? 8.638 8.649 -5.910 1.00 87.88 96 LEU A O 1
ATOM 752 N N . ASP A 1 97 ? 10.496 7.391 -6.106 1.00 86.00 97 ASP A N 1
ATOM 753 C CA . ASP A 1 97 ? 11.419 8.490 -5.797 1.00 86.00 97 ASP A CA 1
ATOM 754 C C . ASP A 1 97 ? 11.450 9.547 -6.889 1.00 86.00 97 ASP A C 1
ATOM 756 O O . ASP A 1 97 ? 11.548 10.732 -6.585 1.00 86.00 97 ASP A O 1
ATOM 760 N N . LEU A 1 98 ? 11.348 9.122 -8.145 1.00 83.00 98 LEU A N 1
ATOM 761 C CA . LEU A 1 98 ? 11.330 10.029 -9.284 1.00 83.00 98 LEU A CA 1
ATOM 762 C C . LEU A 1 98 ? 10.001 10.776 -9.391 1.00 83.00 98 LEU A C 1
ATOM 764 O O . LEU A 1 98 ? 9.973 11.990 -9.583 1.00 83.00 98 LEU A O 1
ATOM 768 N N . VAL A 1 99 ? 8.875 10.070 -9.254 1.00 83.19 99 VAL A N 1
ATOM 769 C CA . VAL A 1 99 ? 7.557 10.684 -9.456 1.00 83.19 99 VAL A CA 1
ATOM 770 C C . VAL A 1 99 ? 7.120 11.544 -8.277 1.00 83.19 99 VAL A C 1
ATOM 772 O O . VAL A 1 99 ? 6.166 12.301 -8.444 1.00 83.19 99 VAL A O 1
ATOM 775 N N . LYS A 1 100 ? 7.776 11.477 -7.107 1.00 82.44 100 LYS A N 1
ATOM 776 C CA . LYS A 1 100 ? 7.386 12.267 -5.922 1.00 82.44 100 LYS A CA 1
ATOM 777 C C . LYS A 1 100 ? 7.333 13.771 -6.224 1.00 82.44 100 LYS A C 1
ATOM 779 O O . LYS A 1 100 ? 6.345 14.423 -5.873 1.00 82.44 100 LYS A O 1
ATOM 784 N N . ASP A 1 101 ? 8.321 14.259 -6.975 1.00 80.19 101 ASP A N 1
ATOM 785 C CA . ASP A 1 101 ? 8.501 15.668 -7.338 1.00 80.19 101 ASP A CA 1
ATOM 786 C C . ASP A 1 101 ? 7.737 16.041 -8.617 1.00 80.19 101 ASP A C 1
ATOM 788 O O . ASP A 1 101 ? 7.629 17.211 -8.983 1.00 80.19 101 ASP A O 1
ATOM 792 N N . TYR A 1 102 ? 7.152 15.054 -9.299 1.00 78.31 102 TYR A N 1
ATOM 793 C CA . TYR A 1 102 ? 6.409 15.286 -10.525 1.00 78.31 102 TYR A CA 1
ATOM 794 C C . TYR A 1 102 ? 4.977 15.762 -10.248 1.00 78.31 102 TYR A C 1
ATOM 796 O O . TYR A 1 102 ? 4.279 15.263 -9.357 1.00 78.31 102 TYR A O 1
ATOM 804 N N . SER A 1 103 ? 4.505 16.729 -11.037 1.00 75.69 103 SER A N 1
ATOM 805 C CA . SER A 1 103 ? 3.214 17.392 -10.814 1.00 75.69 103 SER A CA 1
ATOM 806 C C . SER A 1 103 ? 2.005 16.515 -11.151 1.00 75.69 103 SER A C 1
ATOM 808 O O . SER A 1 103 ? 0.938 16.687 -10.561 1.00 75.69 103 SER A O 1
ATOM 810 N N . LYS A 1 104 ? 2.144 15.549 -12.071 1.00 81.81 104 LYS A N 1
ATOM 811 C CA . LYS A 1 104 ? 1.015 14.706 -12.491 1.00 81.81 104 LYS A CA 1
ATOM 812 C C . LYS A 1 104 ? 0.727 13.614 -11.465 1.00 81.81 104 LYS A C 1
ATOM 814 O O . LYS A 1 104 ? 1.446 12.620 -11.364 1.00 81.81 104 LYS A O 1
ATOM 819 N N . ALA A 1 105 ? -0.392 13.762 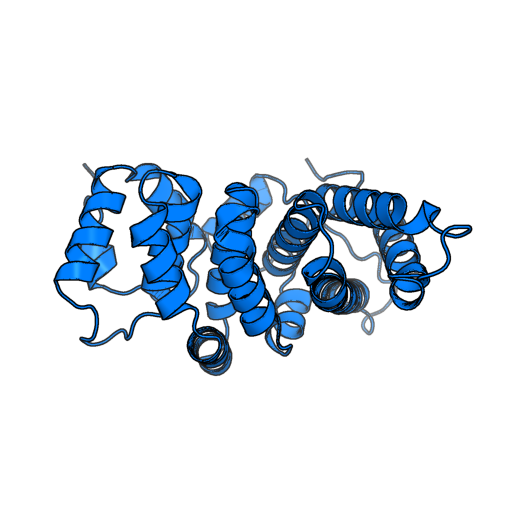-10.767 1.00 85.31 105 ALA A N 1
ATOM 820 C CA . ALA A 1 105 ? -0.842 12.812 -9.756 1.00 85.31 105 ALA A CA 1
ATOM 821 C C . ALA A 1 105 ? -1.163 11.412 -10.322 1.00 85.31 105 ALA A C 1
ATOM 823 O O . ALA A 1 105 ? -1.068 10.414 -9.610 1.00 85.31 105 ALA A O 1
ATOM 824 N N . GLU A 1 106 ? -1.466 11.317 -11.620 1.00 83.69 106 GLU A N 1
ATOM 825 C CA . GLU A 1 106 ? -1.719 10.047 -12.311 1.00 83.69 106 GLU A CA 1
ATOM 826 C C . GLU A 1 106 ? -0.521 9.090 -12.295 1.00 83.69 106 GLU A C 1
ATOM 828 O O . GLU A 1 106 ? -0.713 7.886 -12.147 1.00 83.69 106 GLU A O 1
ATOM 833 N N . MET A 1 107 ? 0.711 9.599 -12.406 1.00 83.19 107 MET A N 1
ATOM 834 C CA . MET A 1 107 ? 1.909 8.751 -12.359 1.00 83.19 107 MET A CA 1
ATOM 835 C C . MET A 1 107 ? 2.091 8.122 -10.984 1.00 83.19 107 MET A C 1
ATOM 837 O O . MET A 1 107 ? 2.357 6.929 -10.872 1.00 83.19 107 MET A O 1
ATOM 841 N N . LYS A 1 108 ? 1.890 8.925 -9.936 1.00 87.06 108 LYS A N 1
ATOM 842 C CA . LYS A 1 108 ? 1.942 8.482 -8.540 1.00 87.06 108 LYS A CA 1
ATOM 843 C C . LYS A 1 108 ? 0.882 7.405 -8.288 1.00 87.06 108 LYS A C 1
ATOM 845 O O . LYS A 1 108 ? 1.183 6.357 -7.725 1.00 87.06 108 LYS A O 1
ATOM 850 N N . ALA A 1 109 ? -0.335 7.627 -8.789 1.00 86.94 109 ALA A N 1
ATOM 851 C CA . ALA A 1 109 ? -1.427 6.662 -8.713 1.00 86.94 109 ALA A CA 1
ATOM 852 C C . ALA A 1 109 ? -1.120 5.353 -9.455 1.00 86.94 109 ALA A C 1
ATOM 854 O O . ALA A 1 109 ? -1.375 4.269 -8.933 1.00 86.94 109 ALA A O 1
ATOM 855 N N . ALA A 1 110 ? -0.560 5.439 -10.663 1.00 84.94 110 ALA A N 1
ATOM 856 C CA . ALA A 1 110 ? -0.178 4.265 -11.437 1.00 84.94 110 ALA A CA 1
ATOM 857 C C . ALA A 1 110 ? 0.942 3.469 -10.747 1.00 84.94 110 ALA A C 1
ATOM 859 O O . ALA A 1 110 ? 0.852 2.245 -10.681 1.00 84.94 110 ALA A O 1
ATOM 860 N N . ALA A 1 111 ? 1.938 4.151 -10.171 1.00 88.12 111 ALA A N 1
ATOM 861 C CA . ALA A 1 111 ? 3.019 3.520 -9.418 1.00 88.12 111 ALA A CA 1
ATOM 862 C C . ALA A 1 111 ? 2.509 2.795 -8.159 1.00 88.12 111 ALA A C 1
ATOM 864 O O . ALA A 1 111 ? 2.866 1.635 -7.945 1.00 88.12 111 ALA A O 1
ATOM 865 N N . PHE A 1 112 ? 1.629 3.422 -7.366 1.00 90.19 112 PHE A N 1
ATOM 866 C CA . PHE A 1 112 ? 1.011 2.764 -6.205 1.00 90.19 112 PHE A CA 1
ATOM 867 C C . PHE A 1 112 ? 0.193 1.537 -6.598 1.00 90.19 112 PHE A C 1
ATOM 869 O O . PHE A 1 112 ? 0.401 0.469 -6.023 1.00 90.19 112 PHE A O 1
ATOM 876 N N . GLY A 1 113 ? -0.676 1.656 -7.606 1.00 87.12 113 GLY A N 1
ATOM 877 C CA . GLY A 1 113 ? -1.480 0.528 -8.077 1.00 87.12 113 GLY A CA 1
ATOM 878 C C . GLY A 1 113 ? -0.624 -0.621 -8.622 1.00 87.12 113 GLY A C 1
ATOM 879 O O . GLY A 1 113 ? -0.882 -1.782 -8.317 1.00 87.12 113 GLY A O 1
ATOM 880 N N . ALA A 1 114 ? 0.434 -0.317 -9.383 1.00 87.06 114 ALA A N 1
ATOM 881 C CA . ALA A 1 114 ? 1.360 -1.327 -9.893 1.00 87.06 114 ALA A CA 1
ATOM 882 C C . ALA A 1 114 ? 2.094 -2.056 -8.753 1.00 87.06 114 ALA A C 1
ATOM 884 O O . ALA A 1 114 ? 2.128 -3.286 -8.733 1.00 87.06 114 ALA A O 1
ATOM 885 N N . LEU A 1 115 ? 2.624 -1.325 -7.766 1.00 90.75 115 LEU A N 1
ATOM 886 C CA . LEU A 1 115 ? 3.288 -1.925 -6.604 1.00 90.75 115 LEU A CA 1
ATOM 887 C C . LEU A 1 115 ? 2.336 -2.775 -5.770 1.00 90.75 115 LEU A C 1
ATOM 889 O O . LEU A 1 115 ? 2.674 -3.904 -5.420 1.00 90.75 115 LEU A O 1
ATOM 893 N N . GLN A 1 116 ? 1.148 -2.253 -5.471 1.00 90.25 116 GLN A N 1
ATOM 894 C CA . GLN A 1 116 ? 0.137 -2.961 -4.695 1.00 90.25 116 GLN A CA 1
ATOM 895 C C . GLN A 1 116 ? -0.254 -4.275 -5.381 1.00 90.25 116 GLN A C 1
ATOM 897 O O . GLN A 1 116 ? -0.245 -5.322 -4.729 1.00 90.25 116 GLN A O 1
ATOM 902 N N . ASN A 1 117 ? -0.498 -4.257 -6.692 1.00 85.25 117 ASN A N 1
ATOM 903 C CA . ASN A 1 117 ? -0.816 -5.456 -7.463 1.00 85.25 117 ASN A CA 1
ATOM 904 C C . ASN A 1 117 ? 0.353 -6.454 -7.522 1.00 85.25 117 ASN A C 1
ATOM 906 O O . ASN A 1 117 ? 0.155 -7.650 -7.304 1.00 85.25 117 ASN A O 1
ATOM 910 N N . LEU A 1 118 ? 1.580 -5.977 -7.763 1.00 86.44 118 LEU A N 1
ATOM 911 C CA . LEU A 1 118 ? 2.773 -6.827 -7.823 1.00 86.44 118 LEU A CA 1
ATOM 912 C C . LEU A 1 118 ? 3.021 -7.544 -6.494 1.00 86.44 118 LEU A C 1
ATOM 914 O O . LEU A 1 118 ? 3.203 -8.760 -6.456 1.00 86.44 118 LEU A O 1
ATOM 918 N N . VAL A 1 119 ? 3.023 -6.783 -5.400 1.00 88.31 119 VAL A N 1
ATOM 919 C CA . VAL A 1 119 ? 3.261 -7.289 -4.043 1.00 88.31 119 VAL A CA 1
ATOM 920 C C . VAL A 1 119 ? 2.163 -8.264 -3.632 1.00 88.31 119 VAL A C 1
ATOM 922 O O . VAL A 1 119 ? 2.421 -9.272 -2.979 1.00 88.31 119 VAL A O 1
ATOM 925 N N . THR A 1 120 ? 0.938 -7.992 -4.062 1.00 84.56 120 THR A N 1
ATOM 926 C CA . THR A 1 120 ? -0.189 -8.883 -3.843 1.00 84.56 120 THR A CA 1
ATOM 927 C C . THR A 1 120 ? -0.031 -10.219 -4.571 1.00 84.56 120 THR A C 1
ATOM 929 O O . THR A 1 120 ? -0.230 -11.283 -3.981 1.00 84.56 120 THR A O 1
ATOM 932 N N . GLY A 1 121 ? 0.285 -10.165 -5.863 1.00 78.06 121 GLY A N 1
ATOM 933 C CA . GLY A 1 121 ? 0.287 -11.331 -6.736 1.00 78.06 121 GLY A CA 1
ATOM 934 C C . GLY A 1 121 ? 1.573 -12.152 -6.703 1.00 78.06 121 GLY A C 1
ATOM 935 O O . GLY A 1 121 ? 1.604 -13.231 -7.290 1.00 78.06 121 GLY A O 1
ATOM 936 N N . SER A 1 122 ? 2.625 -11.662 -6.040 1.00 80.38 122 SER A N 1
ATOM 937 C CA . SER A 1 122 ? 3.940 -12.298 -6.016 1.00 80.38 122 SER A CA 1
ATOM 938 C C . SER A 1 122 ? 4.575 -12.287 -4.628 1.00 80.38 122 SER A C 1
ATOM 940 O O . SER A 1 122 ? 5.032 -11.260 -4.125 1.00 80.38 122 SER A O 1
ATOM 942 N N . SER A 1 123 ? 4.717 -13.475 -4.034 1.00 81.25 123 SER A N 1
ATOM 943 C CA . SER A 1 123 ? 5.413 -13.649 -2.752 1.00 81.25 123 SER A CA 1
ATOM 944 C C . SER A 1 123 ? 6.923 -13.376 -2.843 1.00 81.25 123 SER A C 1
ATOM 946 O O . SER A 1 123 ? 7.558 -13.050 -1.835 1.00 81.25 123 SER A O 1
ATOM 948 N N . THR A 1 124 ? 7.526 -13.506 -4.032 1.00 83.00 124 THR A N 1
ATOM 949 C CA . THR A 1 124 ? 8.938 -13.175 -4.273 1.00 83.00 124 THR A CA 1
ATOM 950 C C . THR A 1 124 ? 9.142 -11.668 -4.350 1.00 83.00 124 THR A C 1
ATOM 952 O O . THR A 1 124 ? 10.042 -11.160 -3.680 1.00 83.00 124 THR A O 1
ATOM 955 N N . ALA A 1 125 ? 8.277 -10.953 -5.078 1.00 85.44 125 ALA A N 1
ATOM 956 C CA . ALA A 1 125 ? 8.304 -9.495 -5.132 1.00 85.44 125 ALA A CA 1
ATOM 957 C C . ALA A 1 125 ? 7.961 -8.890 -3.771 1.00 85.44 125 ALA A C 1
ATOM 959 O O . ALA A 1 125 ? 8.682 -8.016 -3.313 1.00 85.44 125 ALA A O 1
ATOM 960 N N . PHE A 1 126 ? 6.940 -9.404 -3.074 1.00 88.44 126 PHE A N 1
ATOM 961 C CA . PHE A 1 126 ? 6.590 -8.976 -1.715 1.00 88.44 126 PHE A CA 1
ATOM 962 C C . PHE A 1 126 ? 7.792 -9.018 -0.769 1.00 88.44 126 PHE A C 1
ATOM 964 O O . PHE A 1 126 ? 8.104 -8.015 -0.131 1.00 88.44 126 PHE A O 1
ATOM 971 N N . ARG A 1 127 ? 8.486 -10.164 -0.691 1.00 87.56 127 ARG A N 1
ATOM 972 C CA . ARG A 1 127 ? 9.641 -10.323 0.207 1.00 87.56 127 ARG A CA 1
ATOM 973 C C . ARG A 1 127 ? 10.746 -9.329 -0.114 1.00 87.56 127 ARG A C 1
ATOM 975 O O . ARG A 1 127 ? 11.330 -8.768 0.804 1.00 87.56 127 ARG A O 1
ATOM 982 N N . HIS A 1 128 ? 11.010 -9.121 -1.398 1.00 89.56 128 HIS A N 1
ATOM 983 C CA . HIS A 1 128 ? 12.043 -8.204 -1.847 1.00 89.56 128 HIS A CA 1
ATOM 984 C C . HIS A 1 128 ? 11.653 -6.735 -1.598 1.00 89.56 128 HIS A C 1
ATOM 986 O O . HIS A 1 128 ? 12.374 -6.006 -0.926 1.00 89.56 128 HIS A O 1
ATOM 992 N N . VAL A 1 129 ? 10.462 -6.315 -2.029 1.00 91.62 129 VAL A N 1
ATOM 993 C CA . VAL A 1 129 ? 9.943 -4.952 -1.835 1.00 91.62 129 VAL A CA 1
ATOM 994 C C . VAL A 1 129 ? 9.870 -4.594 -0.346 1.00 91.62 129 VAL A C 1
ATOM 996 O O . VAL A 1 129 ? 10.274 -3.498 0.030 1.00 91.62 129 VAL A O 1
ATOM 999 N N . ALA A 1 130 ? 9.473 -5.520 0.532 1.00 91.44 130 ALA A N 1
ATOM 1000 C CA . ALA A 1 130 ? 9.451 -5.296 1.982 1.00 91.44 130 ALA A CA 1
ATOM 1001 C C . ALA A 1 130 ? 10.846 -5.113 2.625 1.00 91.44 130 ALA A C 1
ATOM 1003 O O . ALA A 1 130 ? 10.970 -4.601 3.745 1.00 91.44 130 ALA A O 1
ATOM 1004 N N . GLN A 1 131 ? 11.919 -5.516 1.939 1.00 91.31 131 GLN A N 1
ATOM 1005 C CA . GLN A 1 131 ? 13.288 -5.255 2.386 1.00 91.31 131 GLN A CA 1
ATOM 1006 C C . GLN A 1 131 ? 13.745 -3.827 2.063 1.00 91.31 131 GLN A C 1
ATOM 1008 O O . GLN A 1 131 ? 14.628 -3.327 2.757 1.00 91.31 131 GLN A O 1
ATOM 1013 N N . THR A 1 132 ? 13.100 -3.152 1.110 1.00 92.81 132 THR A N 1
ATOM 1014 C CA . THR A 1 132 ? 13.392 -1.762 0.720 1.00 92.81 132 THR A CA 1
ATOM 1015 C C . THR A 1 132 ? 12.782 -0.728 1.686 1.00 92.81 132 THR A C 1
ATOM 1017 O O . THR A 1 132 ? 12.074 -1.081 2.632 1.00 92.81 132 THR A O 1
ATOM 1020 N N . ASN A 1 133 ? 13.002 0.564 1.409 1.00 93.19 133 ASN A N 1
ATOM 1021 C CA . ASN A 1 133 ? 12.396 1.694 2.136 1.00 93.19 133 ASN A CA 1
ATOM 1022 C C . ASN A 1 133 ? 11.016 2.099 1.582 1.00 93.19 133 ASN A C 1
ATOM 1024 O O . ASN A 1 133 ? 10.589 3.242 1.724 1.00 93.19 133 ASN A O 1
ATOM 1028 N N . ILE A 1 134 ? 10.308 1.184 0.915 1.00 95.19 134 ILE A N 1
ATOM 1029 C CA . ILE A 1 134 ? 9.012 1.473 0.291 1.00 95.19 134 ILE A CA 1
ATOM 1030 C C . ILE A 1 134 ? 7.978 2.044 1.276 1.00 95.19 134 ILE A C 1
ATOM 1032 O O . ILE A 1 134 ? 7.229 2.942 0.907 1.00 95.19 134 ILE A O 1
ATOM 1036 N N . ALA A 1 135 ? 7.951 1.571 2.526 1.00 95.81 135 ALA A N 1
ATOM 1037 C CA . ALA A 1 135 ? 6.979 2.030 3.516 1.00 95.81 135 ALA A CA 1
ATOM 1038 C C . ALA A 1 135 ? 7.129 3.534 3.798 1.00 95.81 135 ALA A C 1
ATOM 1040 O O . ALA A 1 135 ? 6.150 4.273 3.741 1.00 95.81 135 ALA A O 1
ATOM 1041 N N . GLU A 1 136 ? 8.366 3.988 4.006 1.00 96.06 136 GLU A N 1
ATOM 1042 C CA . GLU A 1 136 ? 8.702 5.400 4.203 1.00 96.06 136 GLU A CA 1
ATOM 1043 C C . GLU A 1 136 ? 8.309 6.237 2.981 1.00 96.06 136 GLU A C 1
ATOM 1045 O O . GLU A 1 136 ? 7.627 7.252 3.116 1.00 96.06 136 GLU A O 1
ATOM 1050 N N . LYS A 1 137 ? 8.651 5.773 1.772 1.00 94.81 137 LYS A N 1
ATOM 1051 C CA . LYS A 1 137 ? 8.314 6.472 0.521 1.00 94.81 137 LYS A CA 1
ATOM 1052 C C . LYS A 1 137 ? 6.807 6.643 0.340 1.00 94.81 137 LYS A C 1
ATOM 1054 O O . LYS A 1 137 ? 6.355 7.727 -0.022 1.00 94.81 137 LYS A O 1
ATOM 1059 N N . VAL A 1 138 ? 6.028 5.590 0.599 1.00 95.44 138 VAL A N 1
ATOM 1060 C CA . VAL A 1 138 ? 4.561 5.630 0.491 1.00 95.44 138 VAL A CA 1
ATOM 1061 C C . VAL A 1 138 ? 3.979 6.602 1.512 1.00 95.44 138 VAL A C 1
ATOM 1063 O O . VAL A 1 138 ? 3.134 7.416 1.140 1.00 95.44 138 VAL A O 1
ATOM 1066 N N . VAL A 1 139 ? 4.444 6.562 2.767 1.00 96.00 139 VAL A N 1
ATOM 1067 C CA . VAL A 1 139 ? 3.942 7.463 3.812 1.00 96.00 139 VAL A CA 1
ATOM 1068 C C . VAL A 1 139 ? 4.262 8.918 3.486 1.00 96.00 139 VAL A C 1
ATOM 1070 O O . VAL A 1 139 ? 3.346 9.739 3.456 1.00 96.00 139 VAL A O 1
ATOM 1073 N N . LEU A 1 140 ? 5.519 9.233 3.163 1.00 93.75 140 LEU A N 1
ATOM 1074 C CA . LEU A 1 140 ? 5.937 10.594 2.822 1.00 93.75 140 LEU A CA 1
ATOM 1075 C C . LEU A 1 140 ? 5.171 11.139 1.614 1.00 93.75 140 LEU A C 1
ATOM 1077 O O . LEU A 1 140 ? 4.699 12.276 1.641 1.00 93.75 140 LEU A O 1
ATOM 1081 N N . LEU A 1 141 ? 5.000 10.326 0.567 1.00 92.00 141 LEU A N 1
ATOM 1082 C CA . LEU A 1 141 ? 4.279 10.744 -0.631 1.00 92.00 141 LEU A CA 1
ATOM 1083 C C . LEU A 1 141 ? 2.788 10.974 -0.347 1.00 92.00 141 LEU A C 1
ATOM 1085 O O . LEU A 1 141 ? 2.235 11.982 -0.787 1.00 92.00 141 LEU A O 1
ATOM 1089 N N . ALA A 1 142 ? 2.145 10.081 0.411 1.00 92.50 142 ALA A N 1
ATOM 1090 C CA . ALA A 1 142 ? 0.744 10.227 0.797 1.00 92.50 142 ALA A CA 1
ATOM 1091 C C . ALA A 1 142 ? 0.517 11.460 1.687 1.00 92.50 142 ALA A C 1
ATOM 1093 O O . ALA A 1 142 ? -0.459 12.179 1.484 1.00 92.50 142 ALA A O 1
ATOM 1094 N N . GLN A 1 143 ? 1.427 11.748 2.625 1.00 92.69 143 GLN A N 1
ATOM 1095 C CA . GLN A 1 143 ? 1.366 12.937 3.483 1.00 92.69 143 GLN A CA 1
ATOM 1096 C C . GLN A 1 143 ? 1.562 14.227 2.682 1.00 92.69 143 GLN A C 1
ATOM 1098 O O . GLN A 1 143 ? 0.739 15.139 2.759 1.00 92.69 143 GLN A O 1
ATOM 1103 N N . ALA A 1 144 ? 2.621 14.293 1.871 1.00 89.38 144 ALA A N 1
ATOM 1104 C CA . ALA A 1 144 ? 2.967 15.488 1.104 1.00 89.38 144 ALA A CA 1
ATOM 1105 C C . ALA A 1 144 ? 1.913 15.840 0.043 1.00 89.38 144 ALA A C 1
ATOM 1107 O O . ALA A 1 144 ? 1.756 17.005 -0.319 1.00 89.38 144 ALA A O 1
ATOM 1108 N N . GLN A 1 145 ? 1.200 14.839 -0.476 1.00 88.31 145 GLN A N 1
ATOM 1109 C CA . GLN A 1 145 ? 0.301 14.985 -1.620 1.00 88.31 145 GLN A CA 1
ATOM 1110 C C . GLN A 1 145 ? -1.143 14.580 -1.287 1.00 88.31 145 GLN A C 1
ATOM 1112 O O . GLN A 1 145 ? -1.928 14.287 -2.183 1.00 88.31 145 GLN A O 1
ATOM 1117 N N . MET A 1 146 ? -1.531 14.602 -0.008 1.00 90.12 146 MET A N 1
ATOM 1118 C CA . MET A 1 146 ? -2.861 14.174 0.453 1.00 90.12 146 MET A CA 1
ATOM 1119 C C . MET A 1 146 ? -4.018 14.913 -0.241 1.00 90.12 146 MET A C 1
ATOM 1121 O O . MET A 1 146 ? -5.092 14.350 -0.418 1.00 90.12 146 MET A O 1
ATOM 1125 N N . LYS A 1 147 ? -3.804 16.175 -0.636 1.00 87.94 147 LYS A N 1
ATOM 1126 C CA . LYS A 1 147 ? -4.808 17.008 -1.322 1.00 87.94 147 LYS A CA 1
ATOM 1127 C C . LYS A 1 147 ? -4.788 16.875 -2.848 1.00 87.94 147 LYS A C 1
ATOM 1129 O O . LYS A 1 147 ? -5.759 17.249 -3.492 1.00 87.94 147 LYS A O 1
ATOM 1134 N N . SER A 1 148 ? -3.674 16.427 -3.424 1.00 87.69 148 SER A N 1
ATOM 1135 C CA . SER A 1 148 ? -3.442 16.399 -4.876 1.00 87.69 148 SER A CA 1
ATOM 1136 C C . SER A 1 148 ? -3.517 14.991 -5.462 1.00 87.69 148 SER A C 1
ATOM 1138 O O . SER A 1 148 ? -3.777 14.841 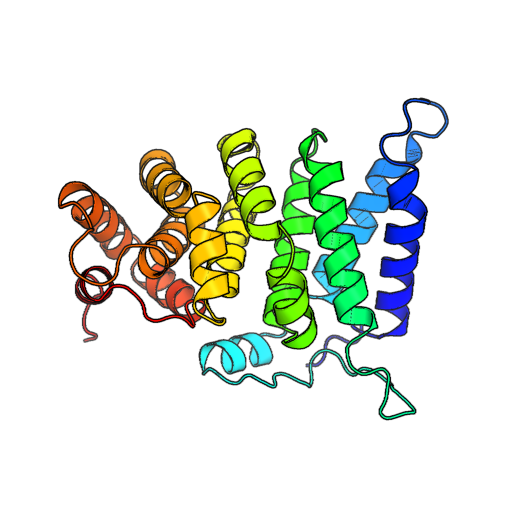-6.655 1.00 87.69 148 SER A O 1
ATOM 1140 N N . LEU A 1 149 ? -3.288 13.952 -4.655 1.00 87.38 149 LEU A N 1
ATOM 1141 C CA . LEU A 1 149 ? -3.411 12.568 -5.090 1.00 87.38 149 LEU A CA 1
ATOM 1142 C C . LEU A 1 149 ? -4.879 12.174 -5.282 1.00 87.38 149 LEU A C 1
ATOM 1144 O O . LEU A 1 149 ? -5.720 12.493 -4.440 1.00 87.38 149 LEU A O 1
ATOM 1148 N N . PRO A 1 150 ? -5.191 11.395 -6.334 1.00 89.69 150 PRO A N 1
ATOM 1149 C CA . PRO A 1 150 ? -6.480 10.738 -6.450 1.00 89.69 150 PRO A CA 1
ATOM 1150 C C . PRO A 1 150 ? -6.761 9.893 -5.208 1.00 89.69 150 PRO A C 1
ATOM 1152 O O . PRO A 1 150 ? -5.883 9.175 -4.729 1.00 89.69 150 PRO A O 1
ATOM 1155 N N . HIS A 1 151 ? -8.003 9.909 -4.729 1.00 91.31 151 HIS A N 1
ATOM 1156 C CA . HIS A 1 151 ? -8.395 9.159 -3.533 1.00 91.31 151 HIS A CA 1
ATOM 1157 C C . HIS A 1 151 ? -8.074 7.663 -3.624 1.00 91.31 151 HIS A C 1
ATOM 1159 O O . HIS A 1 151 ? -7.596 7.071 -2.659 1.00 91.31 151 HIS A O 1
ATOM 1165 N N . VAL A 1 152 ? -8.252 7.085 -4.813 1.00 89.31 152 VAL A N 1
ATOM 1166 C CA . VAL A 1 152 ? -7.906 5.688 -5.109 1.00 89.31 152 VAL A CA 1
ATOM 1167 C C . VAL A 1 152 ? -6.415 5.424 -4.880 1.00 89.31 152 VAL A C 1
ATOM 1169 O O . VAL A 1 152 ? -6.055 4.399 -4.321 1.00 89.31 152 VAL A O 1
ATOM 1172 N N . ALA A 1 153 ? -5.537 6.366 -5.240 1.00 91.44 153 ALA A N 1
ATOM 1173 C CA . ALA A 1 153 ? -4.094 6.225 -5.054 1.00 91.44 153 ALA A CA 1
ATOM 1174 C C . ALA A 1 153 ? -3.707 6.206 -3.569 1.00 91.44 153 ALA A C 1
ATOM 1176 O O . ALA A 1 153 ? -2.858 5.420 -3.159 1.00 91.44 153 ALA A O 1
ATOM 1177 N N . ILE A 1 154 ? -4.344 7.057 -2.759 1.00 94.81 154 ILE A N 1
ATOM 1178 C CA . ILE A 1 154 ? -4.136 7.078 -1.305 1.00 94.81 154 ILE A CA 1
ATOM 1179 C C . ILE A 1 154 ? -4.606 5.753 -0.693 1.00 94.81 154 ILE A C 1
ATOM 1181 O O . ILE A 1 154 ? -3.879 5.154 0.099 1.00 94.81 154 ILE A O 1
ATOM 1185 N N . ALA A 1 155 ? -5.780 5.262 -1.103 1.00 94.62 155 ALA A N 1
ATOM 1186 C CA . ALA A 1 155 ? -6.290 3.963 -0.672 1.00 94.62 155 ALA A CA 1
ATOM 1187 C C . ALA A 1 155 ? -5.345 2.814 -1.074 1.00 94.62 155 ALA A C 1
ATOM 1189 O O . ALA A 1 155 ? -5.008 1.982 -0.233 1.00 94.62 155 ALA A O 1
ATOM 1190 N N . ASP A 1 156 ? -4.837 2.806 -2.310 1.00 93.75 156 ASP A N 1
ATOM 1191 C CA . ASP A 1 156 ? -3.853 1.824 -2.787 1.00 93.75 156 ASP A CA 1
ATOM 1192 C C . ASP A 1 156 ? -2.544 1.884 -1.985 1.00 93.75 156 ASP A C 1
ATOM 1194 O O . ASP A 1 156 ? -1.981 0.841 -1.648 1.00 93.75 156 ASP A O 1
ATOM 1198 N N . GLY A 1 157 ? -2.098 3.082 -1.597 1.00 95.50 157 GLY A N 1
ATOM 1199 C CA . GLY A 1 157 ? -0.982 3.273 -0.669 1.00 95.50 157 GLY A CA 1
ATOM 1200 C C . GLY A 1 157 ? -1.246 2.641 0.702 1.00 95.50 157 GLY A C 1
ATOM 1201 O O . GLY A 1 157 ? -0.412 1.887 1.205 1.00 95.50 157 GLY A O 1
ATOM 1202 N N . CYS A 1 158 ? -2.426 2.864 1.289 1.00 96.88 158 CYS A N 1
ATOM 1203 C CA . CYS A 1 158 ? -2.821 2.233 2.554 1.00 96.88 158 CYS A CA 1
ATOM 1204 C C . CYS A 1 158 ? -2.894 0.701 2.454 1.00 96.88 158 CYS A C 1
ATOM 1206 O O . CYS A 1 158 ? -2.426 -0.000 3.357 1.00 96.88 158 CYS A O 1
ATOM 1208 N N . ARG A 1 159 ? -3.436 0.167 1.353 1.00 95.06 159 ARG A N 1
ATOM 1209 C CA . ARG A 1 159 ? -3.490 -1.280 1.084 1.00 95.06 159 ARG A CA 1
ATOM 1210 C C . ARG A 1 159 ? -2.093 -1.868 0.935 1.00 95.06 159 ARG A C 1
ATOM 1212 O O . ARG A 1 159 ? -1.814 -2.915 1.512 1.00 95.06 159 ARG A O 1
ATOM 1219 N N . LEU A 1 160 ? -1.197 -1.187 0.219 1.00 95.25 160 LEU A N 1
ATOM 1220 C CA . LEU A 1 160 ? 0.201 -1.595 0.092 1.00 95.25 160 LEU A CA 1
ATOM 1221 C C . LEU A 1 160 ? 0.887 -1.652 1.464 1.00 95.25 160 LEU A C 1
ATOM 1223 O O . LEU A 1 160 ? 1.502 -2.665 1.784 1.00 95.25 160 LEU A O 1
ATOM 1227 N N . LEU A 1 161 ? 0.736 -0.623 2.302 1.00 96.81 161 LEU A N 1
ATOM 1228 C CA . LEU A 1 161 ? 1.285 -0.625 3.665 1.00 96.81 161 LEU A CA 1
ATOM 1229 C C . LEU A 1 161 ? 0.710 -1.770 4.515 1.00 96.81 161 LEU A C 1
ATOM 1231 O O . LEU A 1 161 ? 1.464 -2.478 5.178 1.00 96.81 161 LEU A O 1
ATOM 1235 N N . THR A 1 162 ? -0.601 -2.009 4.427 1.00 95.69 162 THR A N 1
ATOM 1236 C CA . THR A 1 162 ? -1.281 -3.120 5.115 1.00 95.69 162 THR A CA 1
ATOM 1237 C C . THR A 1 162 ? -0.725 -4.475 4.674 1.00 95.69 162 THR A C 1
ATOM 1239 O O . THR A 1 162 ? -0.455 -5.345 5.501 1.00 95.69 162 THR A O 1
ATOM 1242 N N . LEU A 1 163 ? -0.499 -4.654 3.369 1.00 93.06 163 LEU A N 1
ATOM 1243 C CA . LEU A 1 163 ? 0.105 -5.865 2.819 1.00 93.06 163 LEU A CA 1
ATOM 1244 C C . LEU A 1 163 ? 1.530 -6.060 3.330 1.00 93.06 163 LEU A C 1
ATOM 1246 O O . LEU A 1 163 ? 1.882 -7.175 3.702 1.00 93.06 163 LEU A O 1
ATOM 1250 N N . LEU A 1 164 ? 2.342 -5.000 3.388 1.00 93.81 164 LEU A N 1
ATOM 1251 C CA . LEU A 1 164 ? 3.720 -5.066 3.886 1.00 93.81 164 LEU A CA 1
ATOM 1252 C C . LEU A 1 164 ? 3.791 -5.551 5.340 1.00 93.81 164 LEU A C 1
ATOM 1254 O O . LEU A 1 164 ? 4.709 -6.301 5.684 1.00 93.81 164 LEU A O 1
ATOM 1258 N N . CYS A 1 165 ? 2.792 -5.229 6.165 1.00 93.31 165 CYS A N 1
ATOM 1259 C CA . CYS A 1 165 ? 2.690 -5.726 7.537 1.00 93.31 165 CYS A CA 1
ATOM 1260 C C . CYS A 1 165 ? 2.499 -7.250 7.640 1.00 93.31 165 CYS A C 1
ATOM 1262 O O . CYS A 1 165 ? 2.778 -7.807 8.703 1.00 93.31 165 CYS A O 1
ATOM 1264 N N . ALA A 1 166 ? 2.062 -7.938 6.575 1.00 88.31 166 ALA A N 1
ATOM 1265 C CA . ALA A 1 166 ? 1.758 -9.379 6.566 1.00 88.31 166 ALA A CA 1
ATOM 1266 C C . ALA A 1 166 ? 2.977 -10.302 6.756 1.00 88.31 166 ALA A C 1
ATOM 1268 O O . ALA A 1 166 ? 2.836 -11.526 6.811 1.00 88.31 166 ALA A O 1
ATOM 1269 N N . GLY A 1 167 ? 4.186 -9.738 6.764 1.00 85.56 167 GLY A N 1
ATOM 1270 C CA . GLY A 1 167 ? 5.435 -10.480 6.891 1.00 85.56 167 GLY A CA 1
ATOM 1271 C C . GLY A 1 167 ? 5.866 -10.744 8.339 1.00 85.56 167 GLY A C 1
ATOM 1272 O O . GLY A 1 167 ? 5.062 -10.688 9.269 1.00 85.56 167 GLY A O 1
ATOM 1273 N N . PRO A 1 168 ? 7.162 -11.038 8.553 1.00 89.56 168 PRO A N 1
ATOM 1274 C CA . PRO A 1 168 ? 7.753 -11.111 9.886 1.00 89.56 168 PRO A CA 1
ATOM 1275 C C . PRO A 1 168 ? 7.550 -9.812 10.680 1.00 89.56 168 PRO A C 1
ATOM 1277 O O . PRO A 1 168 ? 7.374 -8.740 10.101 1.00 89.56 168 PRO A O 1
ATOM 1280 N N . ARG A 1 169 ? 7.684 -9.875 12.013 1.00 90.19 169 ARG A N 1
ATOM 1281 C CA . ARG A 1 169 ? 7.559 -8.700 12.906 1.00 90.19 169 ARG A CA 1
ATOM 1282 C C . ARG A 1 169 ? 8.447 -7.516 12.498 1.00 90.19 169 ARG A C 1
ATOM 1284 O O . ARG A 1 169 ? 8.079 -6.371 12.737 1.00 90.19 169 ARG A O 1
ATOM 1291 N N . SER A 1 170 ? 9.587 -7.772 11.855 1.00 92.75 170 SER A N 1
ATOM 1292 C CA . SER A 1 170 ? 10.459 -6.725 11.311 1.00 92.75 170 SER A CA 1
ATOM 1293 C C . SER A 1 170 ? 9.788 -5.889 10.216 1.00 92.75 170 SER A C 1
ATOM 1295 O O . SER A 1 170 ? 10.063 -4.698 10.129 1.00 92.75 170 SER A O 1
ATOM 1297 N N . HIS A 1 171 ? 8.894 -6.467 9.407 1.00 93.44 171 HIS A N 1
ATOM 1298 C CA . HIS A 1 171 ? 8.162 -5.728 8.376 1.00 93.44 171 HIS A CA 1
ATOM 1299 C C . HIS A 1 171 ? 7.119 -4.802 8.997 1.00 93.44 171 HIS A C 1
ATOM 1301 O O . HIS A 1 171 ? 7.065 -3.628 8.645 1.00 93.44 171 HIS A O 1
ATOM 1307 N N . LEU A 1 172 ? 6.338 -5.308 9.961 1.00 92.88 172 LEU A N 1
ATOM 1308 C CA . LEU A 1 172 ? 5.400 -4.484 10.726 1.00 92.88 172 LEU A CA 1
ATOM 1309 C C . LEU A 1 172 ? 6.130 -3.307 11.378 1.00 92.88 172 LEU A C 1
ATOM 1311 O O . LEU A 1 172 ? 5.718 -2.168 11.202 1.00 92.88 172 LEU A O 1
ATOM 1315 N N . ARG A 1 173 ? 7.264 -3.576 12.037 1.00 93.19 173 ARG A N 1
ATOM 1316 C CA . ARG A 1 173 ? 8.092 -2.535 12.652 1.00 93.19 173 ARG A CA 1
ATOM 1317 C C . ARG A 1 173 ? 8.539 -1.478 11.641 1.00 93.19 173 ARG A C 1
ATOM 1319 O O . ARG A 1 173 ? 8.374 -0.305 11.924 1.00 93.19 173 ARG A O 1
ATOM 1326 N N . LYS A 1 174 ? 9.010 -1.864 10.449 1.00 95.06 174 LYS A N 1
ATOM 1327 C CA . LYS A 1 174 ? 9.362 -0.900 9.388 1.00 95.06 174 LYS A CA 1
ATOM 1328 C C . LYS A 1 174 ? 8.185 -0.015 8.971 1.00 95.06 174 LYS A C 1
ATOM 1330 O O . LYS A 1 174 ? 8.376 1.172 8.739 1.00 95.06 174 LYS A O 1
ATOM 1335 N N . VAL A 1 175 ? 6.982 -0.579 8.856 1.00 96.31 175 VAL A N 1
ATOM 1336 C CA . VAL A 1 175 ? 5.777 0.190 8.501 1.00 96.31 175 VAL A CA 1
ATOM 1337 C C . VAL A 1 175 ? 5.389 1.149 9.632 1.00 96.31 175 VAL A C 1
ATOM 1339 O O . VAL A 1 175 ? 5.038 2.299 9.373 1.00 96.31 175 VAL A O 1
ATOM 1342 N N . THR A 1 176 ? 5.506 0.713 10.886 1.00 94.75 176 THR A N 1
ATOM 1343 C CA . THR A 1 176 ? 5.287 1.569 12.058 1.00 94.75 176 THR A CA 1
ATOM 1344 C C . THR A 1 176 ? 6.335 2.683 12.155 1.00 94.75 176 THR A C 1
ATOM 1346 O O . THR A 1 176 ? 5.957 3.840 12.321 1.00 94.75 176 THR A O 1
ATOM 1349 N N . ASP A 1 177 ? 7.621 2.362 11.983 1.00 95.56 177 ASP A N 1
ATOM 1350 C CA . ASP A 1 177 ? 8.749 3.308 12.012 1.00 95.56 177 ASP A CA 1
ATOM 1351 C C . ASP A 1 177 ? 8.655 4.329 10.862 1.00 95.56 177 ASP A C 1
ATOM 1353 O O . ASP A 1 177 ? 9.025 5.488 11.026 1.00 95.56 177 ASP A O 1
ATOM 1357 N N . ALA A 1 178 ? 8.061 3.941 9.727 1.00 96.44 178 ALA A N 1
ATOM 1358 C CA . ALA A 1 178 ? 7.699 4.837 8.627 1.00 96.44 178 ALA A CA 1
ATOM 1359 C C . ALA A 1 178 ? 6.524 5.784 8.952 1.00 96.44 178 ALA A C 1
ATOM 1361 O O . ALA A 1 178 ? 6.074 6.517 8.078 1.00 96.44 178 ALA A O 1
ATOM 1362 N N . ASN A 1 179 ? 6.017 5.782 10.188 1.00 96.19 179 ASN A N 1
ATOM 1363 C CA . ASN A 1 179 ? 4.939 6.641 10.678 1.00 96.19 179 ASN A CA 1
ATOM 1364 C C . ASN A 1 179 ? 3.551 6.364 10.057 1.00 96.19 179 ASN A C 1
ATOM 1366 O O . ASN A 1 179 ? 2.686 7.245 9.994 1.00 96.19 179 ASN A O 1
ATOM 1370 N N . ALA A 1 180 ? 3.296 5.118 9.636 1.00 96.38 180 ALA A N 1
ATOM 1371 C CA . ALA A 1 180 ? 2.010 4.709 9.057 1.00 96.38 180 ALA A CA 1
ATOM 1372 C C . ALA A 1 180 ? 0.820 4.879 10.020 1.00 96.38 180 ALA A C 1
ATOM 1374 O O . ALA A 1 180 ? -0.306 5.120 9.577 1.00 96.38 180 ALA A O 1
ATOM 1375 N N . LEU A 1 181 ? 1.055 4.797 11.336 1.00 94.75 181 LEU A N 1
ATOM 1376 C CA . LEU A 1 181 ? 0.029 5.037 12.354 1.00 94.75 181 LEU A CA 1
ATOM 1377 C C . LEU A 1 181 ? -0.487 6.480 12.287 1.00 94.75 181 LEU A C 1
ATOM 1379 O O . LEU A 1 181 ? -1.696 6.696 12.203 1.00 94.75 181 LEU A O 1
ATOM 1383 N N . ALA A 1 182 ? 0.416 7.467 12.272 1.00 94.88 182 ALA A N 1
ATOM 1384 C CA . ALA A 1 182 ? 0.034 8.875 12.205 1.00 94.88 182 ALA A CA 1
ATOM 1385 C C . ALA A 1 182 ? -0.659 9.212 10.881 1.00 94.88 182 ALA A C 1
ATOM 1387 O O . ALA A 1 182 ? -1.694 9.877 10.897 1.00 94.88 182 ALA A O 1
ATOM 1388 N N . LEU A 1 183 ? -0.145 8.691 9.757 1.00 96.62 183 LEU A N 1
ATOM 1389 C CA . LEU A 1 183 ? -0.802 8.823 8.454 1.00 96.62 183 LEU A CA 1
ATOM 1390 C C . LEU A 1 183 ? -2.242 8.294 8.500 1.00 96.62 183 LEU A C 1
ATOM 1392 O O . LEU A 1 183 ? -3.161 8.982 8.067 1.00 96.62 183 LEU A O 1
ATOM 1396 N N . SER A 1 184 ? -2.455 7.094 9.045 1.00 96.25 184 SER A N 1
ATOM 1397 C CA . SER A 1 184 ? -3.787 6.477 9.091 1.00 96.25 184 SER A CA 1
ATOM 1398 C C . SER A 1 184 ? -4.777 7.317 9.897 1.00 96.25 184 SER A C 1
ATOM 1400 O O . SER A 1 184 ? -5.903 7.543 9.457 1.00 96.25 184 SER A O 1
ATOM 1402 N N . LEU A 1 185 ? -4.348 7.847 11.047 1.00 95.06 185 LEU A N 1
ATOM 1403 C CA . LEU A 1 185 ? -5.166 8.750 11.860 1.00 95.06 185 LEU A CA 1
ATOM 1404 C C . LEU A 1 185 ? -5.479 10.062 11.140 1.00 95.06 185 LEU A C 1
ATOM 1406 O O . LEU A 1 185 ? -6.595 10.569 11.238 1.00 95.06 185 LEU A O 1
ATOM 1410 N N . GLU A 1 186 ? -4.502 10.631 10.437 1.00 95.50 186 GLU A N 1
ATOM 1411 C CA . GLU A 1 186 ? -4.686 11.866 9.679 1.00 95.50 186 GLU A CA 1
ATOM 1412 C C . GLU A 1 186 ? -5.682 11.674 8.528 1.00 95.50 186 GLU A C 1
ATOM 1414 O O . GLU A 1 186 ? -6.576 12.504 8.350 1.00 95.50 186 GLU A O 1
ATOM 1419 N N . LEU A 1 187 ? -5.583 10.554 7.806 1.00 96.00 187 LEU A N 1
ATOM 1420 C CA . LEU A 1 187 ? -6.514 10.185 6.741 1.00 96.00 187 LEU A CA 1
ATOM 1421 C C . LEU A 1 187 ? -7.933 9.979 7.273 1.00 96.00 187 LEU A C 1
ATOM 1423 O O . LEU A 1 187 ? -8.873 10.503 6.684 1.00 96.00 187 LEU A O 1
ATOM 1427 N N . LEU A 1 188 ? -8.097 9.291 8.406 1.00 95.12 188 LEU A N 1
ATOM 1428 C CA . LEU A 1 188 ? -9.409 9.139 9.039 1.00 95.12 188 LEU A CA 1
ATOM 1429 C C . LEU A 1 188 ? -9.999 10.499 9.422 1.00 95.12 188 LEU A C 1
ATOM 1431 O O . LEU A 1 188 ? -11.143 10.777 9.097 1.00 95.12 188 LEU A O 1
ATOM 1435 N N . LYS A 1 189 ? -9.214 11.392 10.031 1.00 94.88 189 LYS A N 1
ATOM 1436 C CA . LYS A 1 189 ? -9.707 12.714 10.454 1.00 94.88 189 LYS A CA 1
ATOM 1437 C C . LYS A 1 189 ? -10.072 13.632 9.291 1.00 94.88 189 LYS A C 1
ATOM 1439 O O . LYS A 1 189 ? -11.006 14.419 9.406 1.00 94.88 189 LYS A O 1
ATOM 1444 N N . ARG A 1 190 ? -9.300 13.603 8.202 1.00 94.06 190 ARG A N 1
ATOM 1445 C CA . ARG A 1 190 ? -9.459 14.555 7.089 1.00 94.06 190 ARG A CA 1
ATOM 1446 C C . ARG A 1 190 ? -10.347 14.040 5.969 1.00 94.06 190 ARG A C 1
ATOM 1448 O O . ARG A 1 190 ? -10.938 14.845 5.260 1.00 94.06 190 ARG A O 1
ATOM 1455 N N . LEU A 1 191 ? -10.404 12.724 5.786 1.00 91.75 191 LEU A N 1
ATOM 1456 C CA . LEU A 1 191 ? -10.989 12.076 4.615 1.00 91.75 191 LEU A CA 1
ATOM 1457 C C . LEU A 1 191 ? -11.999 10.981 5.008 1.00 91.75 191 LEU A C 1
ATOM 1459 O O . LEU A 1 191 ? -12.281 10.096 4.203 1.00 91.75 191 LEU A O 1
ATOM 1463 N N . GLU A 1 192 ? -12.604 11.058 6.204 1.00 89.44 192 GLU A N 1
ATOM 1464 C CA . GLU A 1 192 ? -13.637 10.107 6.671 1.00 89.44 192 GLU A CA 1
ATOM 1465 C C . GLU A 1 192 ? -14.878 10.017 5.773 1.00 89.44 192 GLU A C 1
ATOM 1467 O O . GLU A 1 192 ? -15.628 9.046 5.847 1.00 89.44 192 GLU A O 1
ATOM 1472 N N . VAL A 1 193 ? -15.139 11.020 4.933 1.00 91.88 193 VAL A N 1
ATOM 1473 C CA . VAL A 1 193 ? -16.258 10.997 3.977 1.00 91.88 193 VAL A CA 1
ATOM 1474 C C . VAL A 1 193 ? -15.953 10.136 2.748 1.00 91.88 193 VAL A C 1
ATOM 1476 O O . VAL A 1 193 ? -16.868 9.700 2.050 1.00 91.88 193 VAL A O 1
ATOM 1479 N N . HIS A 1 194 ? -14.676 9.851 2.483 1.00 94.38 194 HIS A N 1
ATOM 1480 C CA . HIS A 1 194 ? -14.242 9.079 1.326 1.00 94.38 194 HIS A CA 1
ATOM 1481 C C . HIS A 1 194 ? -14.162 7.595 1.673 1.00 94.38 194 HIS A C 1
ATOM 1483 O O . HIS A 1 194 ? -13.165 7.128 2.221 1.00 94.38 194 HIS A O 1
ATOM 1489 N N . ARG A 1 195 ? -15.211 6.852 1.294 1.00 94.88 195 ARG A N 1
ATOM 1490 C CA . ARG A 1 195 ? -15.401 5.413 1.556 1.00 94.88 195 ARG A CA 1
ATOM 1491 C C . ARG A 1 195 ? -14.117 4.580 1.457 1.00 94.88 195 ARG A C 1
ATOM 1493 O O . ARG A 1 195 ? -13.788 3.868 2.404 1.00 94.88 195 ARG A O 1
ATOM 1500 N N . GLU A 1 196 ? -13.406 4.651 0.332 1.00 94.06 196 GLU A N 1
ATOM 1501 C CA . GLU A 1 196 ? -12.217 3.819 0.087 1.00 94.06 196 GLU A CA 1
ATOM 1502 C C . GLU A 1 196 ? -11.029 4.202 0.974 1.00 94.06 196 GLU A C 1
ATOM 1504 O O . GLU A 1 196 ? -10.390 3.322 1.550 1.00 94.06 196 GLU A O 1
ATOM 1509 N N . ILE A 1 197 ? -10.757 5.503 1.127 1.00 95.75 197 ILE A N 1
ATOM 1510 C CA . ILE A 1 197 ? -9.649 5.994 1.955 1.00 95.75 197 ILE A CA 1
ATOM 1511 C C . ILE A 1 197 ? -9.924 5.683 3.420 1.00 95.75 197 ILE A C 1
ATOM 1513 O O . ILE A 1 197 ? -9.072 5.104 4.084 1.00 95.75 197 ILE A O 1
ATOM 1517 N N . ALA A 1 198 ? -11.114 6.031 3.913 1.00 96.31 198 ALA A N 1
ATOM 1518 C CA . ALA A 1 198 ? -11.488 5.832 5.306 1.00 96.31 198 ALA A CA 1
ATOM 1519 C C . ALA A 1 198 ? -11.400 4.350 5.697 1.00 96.31 198 ALA A C 1
ATOM 1521 O O . ALA A 1 198 ? -10.815 4.015 6.723 1.00 96.31 198 ALA A O 1
ATOM 1522 N N . SER A 1 199 ? -11.908 3.454 4.846 1.00 96.00 199 SER A N 1
ATOM 1523 C CA . SER A 1 199 ? -11.866 2.011 5.108 1.00 96.00 199 SER A CA 1
ATOM 1524 C C . SER A 1 199 ? -10.439 1.457 5.041 1.00 96.00 199 SER A C 1
ATOM 1526 O O . SER A 1 199 ? -10.028 0.728 5.939 1.00 96.00 199 SER A O 1
ATOM 1528 N N . SER A 1 200 ? -9.650 1.847 4.033 1.00 96.19 200 SER A N 1
ATOM 1529 C CA . SER A 1 200 ? -8.261 1.378 3.890 1.00 96.19 200 SER A CA 1
ATOM 1530 C C . SER A 1 200 ? -7.357 1.908 5.009 1.00 96.19 200 SER A C 1
ATOM 1532 O O . SER A 1 200 ? -6.510 1.181 5.522 1.00 96.19 200 SER A O 1
ATOM 1534 N N . ALA A 1 201 ? -7.550 3.164 5.423 1.00 96.94 201 ALA A N 1
ATOM 1535 C CA . ALA A 1 201 ? -6.827 3.782 6.532 1.00 96.94 201 ALA A CA 1
ATOM 1536 C C . ALA A 1 201 ? -7.218 3.164 7.879 1.00 96.94 201 ALA A C 1
ATOM 1538 O O . ALA A 1 201 ? -6.346 2.941 8.714 1.00 96.94 201 ALA A O 1
ATOM 1539 N N . LEU A 1 202 ? -8.500 2.839 8.084 1.00 96.06 202 LEU A N 1
ATOM 1540 C CA . LEU A 1 202 ? -8.952 2.111 9.270 1.00 96.06 202 LEU A CA 1
ATOM 1541 C C . LEU A 1 202 ? -8.281 0.743 9.356 1.00 96.06 202 LEU A C 1
ATOM 1543 O O . LEU A 1 202 ? -7.780 0.377 10.416 1.00 96.06 202 LEU A O 1
ATOM 1547 N N . VAL A 1 203 ? -8.232 -0.001 8.250 1.00 95.25 203 VAL A N 1
ATOM 1548 C CA . VAL A 1 203 ? -7.589 -1.319 8.232 1.00 95.25 203 VAL A CA 1
ATOM 1549 C C . VAL A 1 203 ? -6.086 -1.203 8.472 1.00 95.25 203 VAL A C 1
ATOM 1551 O O . VAL A 1 203 ? -5.562 -1.929 9.317 1.00 95.25 203 VAL A O 1
ATOM 1554 N N . LEU A 1 204 ? -5.402 -0.248 7.837 1.00 96.19 204 LEU A N 1
ATOM 1555 C CA . LEU A 1 204 ? -3.991 0.010 8.118 1.00 96.19 204 LEU A CA 1
ATOM 1556 C C . LEU A 1 204 ? -3.772 0.334 9.600 1.00 96.19 204 LEU A C 1
ATOM 1558 O O . LEU A 1 204 ? -2.950 -0.318 10.243 1.00 96.19 204 LEU A O 1
ATOM 1562 N N . LEU A 1 205 ? -4.551 1.269 10.159 1.00 95.12 205 LEU A N 1
ATOM 1563 C CA . LEU A 1 205 ? -4.519 1.622 11.580 1.00 95.12 205 LEU A CA 1
ATOM 1564 C C . LEU A 1 205 ? -4.698 0.383 12.453 1.00 95.12 205 LEU A C 1
ATOM 1566 O O . LEU A 1 205 ? -3.962 0.196 13.411 1.00 95.12 205 LEU A O 1
ATOM 1570 N N . SER A 1 206 ? -5.645 -0.481 12.103 1.00 92.88 206 SER A N 1
ATOM 1571 C CA . SER A 1 206 ? -5.967 -1.679 12.870 1.00 92.88 206 SER A CA 1
ATOM 1572 C C . SER A 1 206 ? -4.849 -2.719 12.901 1.00 92.88 206 SER A C 1
ATOM 1574 O O . SER A 1 206 ? -4.787 -3.514 13.837 1.00 92.88 206 SER A O 1
ATOM 1576 N N . VAL A 1 207 ? -3.956 -2.688 11.910 1.00 93.38 207 VAL A N 1
ATOM 1577 C CA . VAL A 1 207 ? -2.783 -3.560 11.822 1.00 93.38 207 VAL A CA 1
ATOM 1578 C C . VAL A 1 207 ? -1.561 -2.938 12.503 1.00 93.38 207 VAL A C 1
ATOM 1580 O O . VAL A 1 207 ? -0.796 -3.655 13.144 1.00 93.38 207 VAL A O 1
ATOM 1583 N N . VAL A 1 208 ? -1.359 -1.622 12.367 1.00 93.12 208 VAL A N 1
ATOM 1584 C CA . VAL A 1 208 ? -0.171 -0.929 12.910 1.00 93.12 208 VAL A CA 1
ATOM 1585 C C . VAL A 1 208 ? -0.352 -0.422 14.337 1.00 93.12 208 VAL A C 1
ATOM 1587 O O . VAL A 1 208 ? 0.640 -0.110 14.998 1.00 93.12 208 VAL A O 1
ATOM 1590 N N . ALA A 1 209 ? -1.592 -0.306 14.815 1.00 88.56 209 ALA A N 1
ATOM 1591 C CA . ALA A 1 209 ? -1.871 0.076 16.188 1.00 88.56 209 ALA A CA 1
ATOM 1592 C C . ALA A 1 209 ? -1.344 -0.992 17.163 1.00 88.56 209 ALA A C 1
ATOM 1594 O O . ALA A 1 209 ? -1.424 -2.190 16.877 1.00 88.56 209 ALA A O 1
ATOM 1595 N N . PRO A 1 210 ? -0.820 -0.578 18.328 1.00 70.81 210 PRO A N 1
ATOM 1596 C CA . PRO A 1 210 ? -0.367 -1.507 19.357 1.00 70.81 210 PRO A CA 1
ATOM 1597 C C . PRO A 1 210 ? -1.511 -2.446 19.764 1.00 70.81 210 PRO A C 1
ATOM 1599 O O . PRO A 1 210 ? -2.607 -1.990 20.090 1.00 70.81 210 PRO A O 1
ATOM 1602 N N . GLN A 1 211 ? -1.252 -3.757 19.728 1.00 62.28 211 GLN A N 1
ATOM 1603 C CA . GLN A 1 211 ? -2.288 -4.782 19.911 1.00 62.28 211 GLN A CA 1
ATOM 1604 C C . GLN A 1 211 ? -2.854 -4.852 21.329 1.00 62.28 211 GLN A C 1
ATOM 1606 O O . GLN A 1 211 ? -3.964 -5.351 21.479 1.00 62.28 211 GLN A O 1
ATOM 1611 N N . GLU A 1 212 ? -2.124 -4.370 22.339 1.00 51.91 212 GLU A N 1
ATOM 1612 C CA . GLU A 1 212 ? -2.453 -4.715 23.722 1.00 51.91 212 GLU A CA 1
ATOM 1613 C C . GLU A 1 212 ? -3.221 -3.658 24.518 1.00 51.91 212 GLU A C 1
ATOM 1615 O O . GLU A 1 212 ? -3.979 -4.108 25.348 1.00 51.91 212 GLU A O 1
ATOM 1620 N N . ASP A 1 213 ? -3.153 -2.336 24.265 1.00 52.66 213 ASP A N 1
ATOM 1621 C CA . ASP A 1 213 ? -3.980 -1.350 25.025 1.00 52.66 213 ASP A CA 1
ATOM 1622 C C . ASP A 1 213 ? -3.917 0.123 24.530 1.00 52.66 213 ASP A C 1
ATOM 1624 O O . ASP A 1 213 ? -4.351 1.056 25.204 1.00 52.66 213 ASP A O 1
ATOM 1628 N N . GLY A 1 214 ? -3.352 0.403 23.350 1.00 62.34 214 GLY A N 1
ATOM 1629 C CA . GLY A 1 214 ? -2.919 1.772 23.014 1.00 62.34 214 GLY A CA 1
ATOM 1630 C C . GLY A 1 214 ? -3.858 2.624 22.154 1.00 62.34 214 GLY A C 1
ATOM 1631 O O . GLY A 1 214 ? -3.482 3.744 21.800 1.00 62.34 214 GLY A O 1
ATOM 1632 N N . ILE A 1 215 ? -5.039 2.133 21.755 1.00 79.75 215 ILE A N 1
ATOM 1633 C CA . ILE A 1 215 ? -5.940 2.942 20.917 1.00 79.75 215 ILE A CA 1
ATOM 1634 C C . ILE A 1 215 ? -6.743 3.881 21.813 1.00 79.75 215 ILE A C 1
ATOM 1636 O O . ILE A 1 215 ? -7.607 3.458 22.575 1.00 79.75 215 ILE A O 1
ATOM 1640 N N . ARG A 1 216 ? -6.467 5.181 21.691 1.00 87.12 216 ARG A N 1
ATOM 1641 C CA . ARG A 1 216 ? -7.189 6.227 22.423 1.00 87.12 216 ARG A CA 1
ATOM 1642 C C . ARG A 1 216 ? -8.707 6.149 22.182 1.00 87.12 216 ARG A C 1
ATOM 1644 O O . ARG A 1 216 ? -9.100 5.913 21.037 1.00 87.12 216 ARG A O 1
ATOM 1651 N N . PRO A 1 217 ? -9.546 6.480 23.181 1.00 88.06 217 PRO A N 1
ATOM 1652 C CA . PRO A 1 217 ? -11.004 6.523 23.032 1.00 88.06 217 PRO A CA 1
ATOM 1653 C C . PRO A 1 217 ? -11.469 7.331 21.813 1.00 88.06 217 PRO A C 1
ATOM 1655 O O . PRO A 1 217 ? -12.172 6.794 20.965 1.00 88.06 217 PRO A O 1
ATOM 1658 N N . ASP A 1 218 ? -10.952 8.550 21.625 1.00 90.12 218 ASP A N 1
ATOM 1659 C CA . ASP A 1 218 ? -11.300 9.399 20.471 1.00 90.12 218 ASP A CA 1
ATOM 1660 C C . ASP A 1 218 ? -10.981 8.732 19.120 1.00 90.12 218 ASP A C 1
ATOM 1662 O O . ASP A 1 218 ? -11.628 8.973 18.105 1.00 90.12 218 ASP A O 1
ATOM 1666 N N . THR A 1 219 ? -9.946 7.886 19.081 1.00 91.31 219 THR A N 1
ATOM 1667 C CA . THR A 1 219 ? -9.589 7.132 17.873 1.00 91.31 219 THR A CA 1
ATOM 1668 C C . THR A 1 219 ? -10.555 5.978 17.636 1.00 91.31 219 THR A C 1
ATOM 1670 O O . THR A 1 219 ? -10.920 5.722 16.489 1.00 91.31 219 THR A O 1
ATOM 1673 N N . LEU A 1 220 ? -10.997 5.300 18.699 1.00 91.12 220 LEU A N 1
ATOM 1674 C CA . LEU A 1 220 ? -12.031 4.270 18.601 1.00 91.12 220 LEU A CA 1
ATOM 1675 C C . LEU A 1 220 ? -13.366 4.859 18.147 1.00 91.12 220 LEU A C 1
ATOM 1677 O O . LEU A 1 220 ? -14.024 4.248 17.312 1.00 91.12 220 LEU A O 1
ATOM 1681 N N . GLU A 1 221 ? -13.736 6.052 18.614 1.00 92.62 221 GLU A N 1
ATOM 1682 C CA . GLU A 1 221 ? -14.939 6.756 18.153 1.00 92.62 221 GLU A CA 1
ATOM 1683 C C . GLU A 1 221 ? -14.875 7.077 16.655 1.00 92.62 221 GLU A C 1
ATOM 1685 O O . GLU A 1 221 ? -15.827 6.795 15.922 1.00 92.62 221 GLU A O 1
ATOM 1690 N N . LEU A 1 222 ? -13.730 7.576 16.171 1.00 93.31 222 LEU A N 1
ATOM 1691 C CA . LEU A 1 222 ? -13.497 7.784 14.737 1.00 93.31 222 LEU A CA 1
ATOM 1692 C C . LEU A 1 222 ? -13.630 6.472 13.949 1.00 93.31 222 LEU A C 1
ATOM 1694 O O . LEU A 1 222 ? -14.315 6.424 12.924 1.00 93.31 222 LEU A O 1
ATOM 1698 N N . CYS A 1 223 ? -13.023 5.387 14.440 1.00 94.38 223 CYS A N 1
ATOM 1699 C CA . CYS A 1 223 ? -13.132 4.071 13.809 1.00 94.38 223 CYS A CA 1
ATOM 1700 C C . CYS A 1 223 ? -14.584 3.577 13.784 1.00 94.38 223 CYS A C 1
ATOM 1702 O O . CYS A 1 223 ? -15.051 3.096 12.753 1.00 94.38 223 CYS A O 1
ATOM 1704 N N . ALA A 1 224 ? -15.322 3.736 14.885 1.00 94.38 224 ALA A N 1
ATOM 1705 C CA . ALA A 1 224 ? -16.724 3.344 14.989 1.00 94.38 224 ALA A CA 1
ATOM 1706 C C . ALA A 1 224 ? -17.600 4.131 14.005 1.00 94.38 224 ALA A C 1
ATOM 1708 O O . ALA A 1 224 ? -18.476 3.550 13.363 1.00 94.38 224 ALA A O 1
ATOM 1709 N N . GLY A 1 225 ? -17.326 5.427 13.826 1.00 94.88 225 GLY A N 1
ATOM 1710 C CA . GLY A 1 225 ? -17.978 6.265 12.821 1.00 94.88 225 GLY A CA 1
ATOM 1711 C C . GLY A 1 225 ? -17.791 5.728 11.400 1.00 94.88 225 GLY A C 1
ATOM 1712 O O . GLY A 1 225 ? -18.767 5.588 10.659 1.00 94.88 225 GLY A O 1
ATOM 1713 N N . VAL A 1 226 ? -16.560 5.351 11.039 1.00 95.94 226 VAL A N 1
ATOM 1714 C CA . VAL A 1 226 ? -16.247 4.768 9.723 1.00 95.94 226 VAL A CA 1
ATOM 1715 C C . VAL A 1 226 ? -16.891 3.392 9.544 1.00 95.94 226 VAL A C 1
ATOM 1717 O O . VAL A 1 226 ? -17.522 3.160 8.514 1.00 95.94 226 VAL A O 1
ATOM 1720 N N . VAL A 1 227 ? -16.811 2.503 10.540 1.00 95.44 227 VAL A N 1
ATOM 1721 C CA . VAL A 1 227 ? -17.445 1.170 10.489 1.00 95.44 227 VAL A CA 1
ATOM 1722 C C . VAL A 1 227 ? -18.960 1.283 10.345 1.00 95.44 227 VAL A C 1
ATOM 1724 O O . VAL A 1 227 ? -19.553 0.572 9.538 1.00 95.44 227 VAL A O 1
ATOM 1727 N N . LYS A 1 228 ? -19.593 2.207 11.075 1.00 95.00 228 LYS A N 1
ATOM 1728 C CA . LYS A 1 228 ? -21.035 2.461 10.979 1.00 95.00 228 LYS A CA 1
ATOM 1729 C C . LYS A 1 228 ? -21.431 2.990 9.600 1.00 95.00 228 LYS A C 1
ATOM 1731 O O . LYS A 1 228 ? -22.487 2.625 9.091 1.00 95.00 228 LYS A O 1
ATOM 1736 N N . ARG A 1 229 ? -20.610 3.861 9.003 1.00 95.56 229 ARG A N 1
ATOM 1737 C CA . ARG A 1 229 ? -20.897 4.496 7.708 1.00 95.56 229 ARG A CA 1
ATOM 1738 C C . ARG A 1 229 ? -20.619 3.566 6.523 1.00 95.56 229 ARG A C 1
ATOM 1740 O O . ARG A 1 229 ? -21.370 3.593 5.552 1.00 95.56 229 ARG A O 1
ATOM 1747 N N . PHE A 1 230 ? -19.574 2.740 6.597 1.00 95.50 230 PHE A N 1
ATOM 1748 C CA . PHE A 1 230 ? -19.111 1.894 5.491 1.00 95.50 230 PHE A CA 1
ATOM 1749 C C . PHE A 1 230 ? -18.83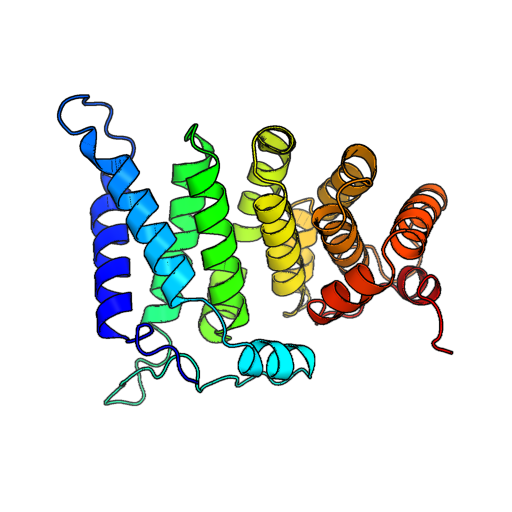8 0.434 5.907 1.00 95.50 230 PHE A C 1
ATOM 1751 O O . PHE A 1 230 ? -17.760 -0.091 5.618 1.00 95.50 230 PHE A O 1
ATOM 1758 N N . PRO A 1 231 ? -19.795 -0.271 6.537 1.00 93.62 231 PRO A N 1
ATOM 1759 C CA . PRO A 1 231 ? -19.545 -1.593 7.119 1.00 93.62 231 PRO A CA 1
ATOM 1760 C C . PRO A 1 231 ? -19.084 -2.620 6.079 1.00 93.62 231 PRO A C 1
ATOM 1762 O O . PRO A 1 231 ? -18.144 -3.374 6.321 1.00 93.62 231 PRO A O 1
ATOM 1765 N N . GLN A 1 232 ? -19.700 -2.617 4.892 1.00 92.31 232 GLN A N 1
ATOM 1766 C CA . GLN A 1 232 ? -19.330 -3.528 3.810 1.00 92.31 232 GLN A CA 1
ATOM 1767 C C . GLN A 1 232 ? -17.917 -3.247 3.283 1.00 92.31 232 GLN A C 1
ATOM 1769 O O . GLN A 1 232 ? -17.135 -4.181 3.128 1.00 92.31 232 GLN A O 1
ATOM 1774 N N . GLN A 1 233 ? -17.559 -1.975 3.065 1.00 94.19 233 GLN A N 1
ATOM 1775 C CA . GLN A 1 233 ? -16.220 -1.638 2.576 1.00 94.19 233 GLN A CA 1
ATOM 1776 C C . GLN A 1 233 ? -15.155 -2.006 3.602 1.00 94.19 233 GLN A C 1
ATOM 1778 O O . GLN A 1 233 ? -14.124 -2.545 3.226 1.00 94.19 233 GLN A O 1
ATOM 1783 N N . VAL A 1 234 ? -15.393 -1.758 4.892 1.00 94.00 234 VAL A N 1
ATOM 1784 C CA . VAL A 1 234 ? -14.433 -2.142 5.933 1.00 94.00 234 VAL A CA 1
ATOM 1785 C C . VAL A 1 234 ? -14.217 -3.658 5.938 1.00 94.00 234 VAL A C 1
ATOM 1787 O O . VAL A 1 234 ? -13.074 -4.097 6.015 1.00 94.00 234 VAL A O 1
ATOM 1790 N N . ARG A 1 235 ? -15.273 -4.468 5.780 1.00 90.38 235 ARG A N 1
ATOM 1791 C CA . ARG A 1 235 ? -15.138 -5.933 5.650 1.00 90.38 235 ARG A CA 1
ATOM 1792 C C . ARG A 1 235 ? -14.333 -6.338 4.416 1.00 90.38 235 ARG A C 1
ATOM 1794 O O . ARG A 1 235 ? -13.461 -7.199 4.509 1.00 90.38 235 ARG A O 1
ATOM 1801 N N . GLU A 1 236 ? -14.601 -5.710 3.275 1.00 90.25 236 GLU A N 1
ATOM 1802 C CA . GLU A 1 236 ? -13.829 -5.934 2.051 1.00 90.25 236 GLU A CA 1
ATOM 1803 C C . GLU A 1 236 ? -12.357 -5.548 2.248 1.00 90.25 236 GLU A C 1
ATOM 1805 O O . GLU A 1 236 ? -11.472 -6.308 1.856 1.00 90.25 236 GLU A O 1
ATOM 1810 N N . GLU A 1 237 ? -12.074 -4.423 2.909 1.00 91.25 237 GLU A N 1
ATOM 1811 C CA . GLU A 1 237 ? -10.703 -3.981 3.156 1.00 91.25 237 GLU A CA 1
ATOM 1812 C C . GLU A 1 237 ? -9.965 -4.883 4.157 1.00 91.25 237 GLU A C 1
ATOM 1814 O O . GLU A 1 237 ? -8.778 -5.162 3.989 1.00 91.25 237 GLU A O 1
ATOM 1819 N N . LEU A 1 238 ? -10.660 -5.404 5.172 1.00 90.56 238 LEU A N 1
ATOM 1820 C CA . LEU A 1 238 ? -10.081 -6.326 6.155 1.00 90.56 238 LEU A CA 1
ATOM 1821 C C . LEU A 1 238 ? -9.563 -7.612 5.513 1.00 90.56 238 LEU A C 1
ATOM 1823 O O . LEU A 1 238 ? -8.621 -8.204 6.026 1.00 90.56 238 LEU A O 1
ATOM 1827 N N . SER A 1 239 ? -10.105 -8.013 4.362 1.00 85.75 239 SER A N 1
ATOM 1828 C CA . SER A 1 239 ? -9.586 -9.161 3.611 1.00 85.75 239 SER A CA 1
ATOM 1829 C C . SER A 1 239 ? -8.156 -8.958 3.074 1.00 85.75 239 SER A C 1
ATOM 1831 O O . SER A 1 239 ? -7.478 -9.933 2.738 1.00 85.75 239 SER A O 1
ATOM 1833 N N . TRP A 1 240 ? -7.665 -7.711 3.026 1.00 82.25 240 TRP A N 1
ATOM 1834 C CA . TRP A 1 240 ? -6.262 -7.398 2.735 1.00 82.25 240 TRP A CA 1
ATOM 1835 C C . TRP A 1 240 ? -5.359 -7.519 3.964 1.00 82.25 240 TRP A C 1
ATOM 1837 O O . TRP A 1 240 ? -4.155 -7.745 3.811 1.00 82.25 240 TRP A O 1
ATOM 1847 N N . ALA A 1 241 ? -5.914 -7.390 5.174 1.00 86.38 241 ALA A N 1
ATOM 1848 C CA . ALA A 1 241 ? -5.166 -7.554 6.409 1.00 86.38 241 ALA A CA 1
ATOM 1849 C C . ALA A 1 241 ? -4.838 -9.035 6.618 1.00 86.38 241 ALA A C 1
ATOM 1851 O O . ALA A 1 241 ? -5.679 -9.861 6.958 1.00 86.38 241 ALA A O 1
ATOM 1852 N N . ARG A 1 242 ? -3.569 -9.374 6.398 1.00 81.75 242 ARG A N 1
ATOM 1853 C CA . ARG A 1 242 ? -3.020 -10.718 6.648 1.00 81.75 242 ARG A CA 1
ATOM 1854 C C . ARG A 1 242 ? -2.252 -10.807 7.964 1.00 81.75 242 ARG A C 1
ATOM 1856 O O . ARG A 1 242 ? -1.792 -11.882 8.341 1.00 81.75 242 ARG A O 1
ATOM 1863 N N . SER A 1 243 ? -2.106 -9.676 8.640 1.00 84.31 243 SER A N 1
ATOM 1864 C CA . SER A 1 243 ? -1.579 -9.573 9.995 1.00 84.31 243 SER A CA 1
ATOM 1865 C C . SER A 1 243 ? -2.730 -9.611 10.993 1.00 84.31 243 SER A C 1
ATOM 1867 O O . SER A 1 243 ? -3.850 -9.244 10.630 1.00 84.31 243 SER A O 1
ATOM 1869 N N . PRO A 1 244 ? -2.480 -10.004 12.253 1.00 86.56 244 PRO A N 1
ATOM 1870 C CA . PRO A 1 244 ? -3.512 -9.915 13.267 1.00 86.56 244 PRO A CA 1
ATOM 1871 C C . PRO A 1 244 ? -3.945 -8.455 13.437 1.00 86.56 244 PRO A C 1
ATOM 1873 O O . PRO A 1 244 ? -3.113 -7.554 13.570 1.00 86.56 244 PRO A O 1
ATOM 1876 N N . VAL A 1 245 ? -5.255 -8.254 13.392 1.00 87.75 245 VAL A N 1
ATOM 1877 C CA . VAL A 1 245 ? -5.913 -6.956 13.511 1.00 87.75 245 VAL A CA 1
ATOM 1878 C C . VAL A 1 245 ? -6.250 -6.692 14.977 1.00 87.75 245 VAL A C 1
ATOM 1880 O O . VAL A 1 245 ? -6.573 -7.623 15.715 1.00 87.75 245 VAL A O 1
ATOM 1883 N N . SER A 1 246 ? -6.199 -5.429 15.403 1.00 87.00 246 SER A N 1
ATOM 1884 C CA . SER A 1 246 ? -6.613 -5.007 16.743 1.00 87.00 246 SER A CA 1
ATOM 1885 C C . SER A 1 246 ? -8.012 -5.527 17.098 1.00 87.00 246 SER A C 1
ATOM 1887 O O . SER A 1 246 ? -8.997 -5.229 16.414 1.00 87.00 246 SER A O 1
ATOM 1889 N N . GLY A 1 247 ? -8.104 -6.259 18.213 1.00 84.81 247 GLY A N 1
ATOM 1890 C CA . GLY A 1 247 ? -9.367 -6.799 18.723 1.00 84.81 247 GLY A CA 1
ATOM 1891 C C . GLY A 1 247 ? -10.406 -5.715 19.019 1.00 84.81 247 GLY A C 1
ATOM 1892 O O . GLY A 1 247 ? -11.593 -5.936 18.793 1.00 84.81 247 GLY A O 1
ATOM 1893 N N . ALA A 1 248 ? -9.967 -4.520 19.429 1.00 85.81 248 ALA A N 1
ATOM 1894 C CA . ALA A 1 248 ? -10.851 -3.381 19.666 1.00 85.81 248 ALA A CA 1
ATOM 1895 C C . ALA A 1 248 ? -11.569 -2.935 18.385 1.00 85.81 248 ALA A C 1
ATOM 1897 O O . ALA A 1 248 ? -12.763 -2.662 18.417 1.00 85.81 248 ALA A O 1
ATOM 1898 N N . ILE A 1 249 ? -10.872 -2.918 17.243 1.00 84.56 249 ILE A N 1
ATOM 1899 C CA . ILE A 1 249 ? -11.474 -2.562 15.950 1.00 84.56 249 ILE A CA 1
ATOM 1900 C C . ILE A 1 249 ? -12.342 -3.705 15.417 1.00 84.56 249 ILE A C 1
ATOM 1902 O O . ILE A 1 249 ? -13.424 -3.446 14.892 1.00 84.56 249 ILE A O 1
ATOM 1906 N N . LEU A 1 250 ? -11.931 -4.965 15.606 1.00 85.94 250 LEU A N 1
ATOM 1907 C CA . LEU A 1 250 ? -12.775 -6.118 15.266 1.00 85.94 250 LEU A CA 1
ATOM 1908 C C . LEU A 1 250 ? -14.093 -6.117 16.053 1.00 85.94 250 LEU A C 1
ATOM 1910 O O . LEU A 1 250 ? -15.133 -6.451 15.492 1.00 85.94 250 LEU A O 1
ATOM 1914 N N . ALA A 1 251 ? -14.075 -5.692 17.319 1.00 87.81 251 ALA A N 1
ATOM 1915 C CA . ALA A 1 251 ? -15.270 -5.589 18.154 1.00 87.81 251 ALA A CA 1
ATOM 1916 C C . ALA A 1 251 ? -16.270 -4.519 17.675 1.00 87.81 251 ALA A C 1
ATOM 1918 O O . ALA A 1 251 ? -17.449 -4.607 18.013 1.00 87.81 251 ALA A O 1
ATOM 1919 N N . LEU A 1 252 ? -15.824 -3.534 16.882 1.00 88.12 252 LEU A N 1
ATOM 1920 C CA . LEU A 1 252 ? -16.700 -2.524 16.277 1.00 88.12 252 LEU A CA 1
ATOM 1921 C C . LEU A 1 252 ? -17.478 -3.066 15.075 1.00 88.12 252 LEU A C 1
ATOM 1923 O O . LEU A 1 252 ? -18.492 -2.482 14.690 1.00 88.12 252 LEU A O 1
ATOM 1927 N N . LEU A 1 253 ? -17.003 -4.148 14.451 1.00 85.19 253 LEU A N 1
ATOM 1928 C CA . LEU A 1 253 ? -17.664 -4.719 13.285 1.00 85.19 253 LEU A CA 1
ATOM 1929 C C . LEU A 1 253 ? -19.001 -5.342 13.696 1.00 85.19 253 LEU A C 1
ATOM 1931 O O . LEU A 1 253 ? -19.071 -6.042 14.709 1.00 85.19 253 LEU A O 1
ATOM 1935 N N . PRO A 1 254 ? -20.062 -5.153 12.894 1.00 80.31 254 PRO A N 1
ATOM 1936 C CA . PRO A 1 254 ? -21.321 -5.825 13.153 1.00 80.31 254 PRO A CA 1
ATOM 1937 C C . PRO A 1 254 ? -21.101 -7.340 13.099 1.00 80.31 254 PRO A C 1
ATOM 1939 O O . PRO A 1 254 ? -20.738 -7.867 12.040 1.00 80.31 254 PRO A O 1
ATOM 1942 N N . LYS A 1 255 ? -21.316 -8.012 14.241 1.00 76.12 255 LYS A N 1
ATOM 1943 C CA . LYS A 1 255 ? -21.483 -9.469 14.332 1.00 76.12 255 LYS A CA 1
ATOM 1944 C C . LYS A 1 255 ? -22.664 -9.804 13.428 1.00 76.12 255 LYS A C 1
ATOM 1946 O O . LYS A 1 255 ? -23.720 -9.203 13.591 1.00 76.12 255 LYS A O 1
ATOM 1951 N N . GLU A 1 256 ? -22.451 -10.616 12.406 1.00 65.75 256 GLU A N 1
ATOM 1952 C CA . GLU A 1 256 ? -23.454 -10.828 11.361 1.00 65.75 256 GLU A CA 1
ATOM 1953 C C . GLU A 1 256 ? -24.808 -11.295 11.928 1.00 65.75 256 GLU A C 1
ATOM 1955 O O . GLU A 1 256 ? -24.855 -12.026 12.919 1.00 65.75 256 GLU A O 1
ATOM 1960 N N . VAL A 1 257 ? -25.879 -10.802 11.290 1.00 38.19 257 VAL A N 1
ATOM 1961 C CA . VAL A 1 257 ? -27.251 -11.337 11.313 1.00 38.19 257 VAL A CA 1
ATOM 1962 C C . VAL A 1 257 ? -27.351 -12.368 10.201 1.00 38.19 257 VAL A C 1
ATOM 1964 O O . VAL A 1 257 ? -26.813 -12.058 9.112 1.00 38.19 257 VAL A O 1
#

Organism: NCBI:txid2562237

Radius of gyration: 18.51 Å; chains: 1; bounding box: 46×45×51 Å

Secondary structure (DSSP, 8-state):
---TT--HHHHHHHHHHHHHHSTTTT---GGGTTHHHHHHHHHHHHHHHTPPPHHHHHHHHTT-S--TTSS----SSTT-TTHHHHHHHHHHHHHHHHHTT-S-HHHHHHHHHHHHHHHHH-HHHHHHHTTTTHHHHHHHHHHHTTTTS-HHHHHHHHHHHHHHTTS-HHHHHHHHHTTHHHHHHHHHHHHTTSHHHHHHHHHHHHHHS-TTT---HHHHHHHHHHHHH-HHHHHHHHTT--SPPPHHHHHHSPPP-

pLDDT: mean 80.84, std 14.86, range [37.22, 96.94]

Foldseek 3Di:
DADPCLAPVNLVVLLVQLVVLLVPPPPPDPVPNPRPVSLLVSLVSLLSSLDDDVVLVVCLLVVNPCPVPNHPDPDPDDPCPCVSLLSVLVSLLSQLVRCLPPQDLSSLLSSLSSNLSSLSNDPSSVVNNLVDLSLLSLLVSCVVCVPPHDLNSLLSSLLSLLLQLLDPPVSLVSNVVSVLLVSLQVQLVPPLVPLSSNLSSLLSNQSNPDQPDPQDPVNLVSLLSSCVVHVPSNVSNNSSRNHDGRPSSVVSHPPDD